Protein AF-A0A7Z2ZU69-F1 (afdb_monomer_lite)

Sequence (204 aa):
MPSLSSIGRFAGAALYMMAYDAREPNAVHRLMAGYADRGSDAGMAFWWAAKNPVRDRFPAQCIPKANPEADPDGFNGELERMPPAVFAACSYLFAVVGTVSVQSEYPPLALYHGVSGSVAMEFDPASGRIAWRQQDVNMAERPTRMVRDLAREELDDPRKIRDSLVSYMKARGDAALARHRKPLPALDPDYVYRTTFVFDLHAD

Organism: NCBI:txid2728020

Secondary structure (DSSP, 8-state):
---HHHHHHHHHHHHHHHHHHTT-TTHHHHHHHHHHSTTS-HHHHHHHHHTSTTGGGS-GGGS-SS-TTT-HHHHHHHHHHS-HHHHHHHHHHHHHHHHHHHH-PPPHHHHHHTEEEEEEEEEETTTTEEEEEEEEEEE------S---TT-GGG--HHHHHHHHHHHHHHHHHHHHHHSPP----S-TT--EEEEEEE-----

Foldseek 3Di:
DDDPVVVVLVVQLVVLVVCVVVVPLLSLLCQLQSQLAPPHPLLSNLLSLLVHPVVVLDDPLSHQPDNCVPCVPSSVVSLVVRDPLSSNLSSLVSNLVSQLSNQLPADPLCLVQQKWAKKKWKAQLQVLDIDIDGDDIDGPPDDPDDDDDVVCPVSPPVVCSSCVSRVSSVVSSVVSSVRGDRGHDDDDNPRIRMDMDTGHNPDD

pLDDT: mean 82.96, std 17.36, range [37.75, 97.81]

Structure (mmCIF, N/CA/C/O backbone):
data_AF-A0A7Z2ZU69-F1
#
_entry.id   AF-A0A7Z2ZU69-F1
#
loop_
_atom_site.group_PDB
_atom_site.id
_atom_site.type_symbol
_atom_site.label_atom_id
_atom_site.label_alt_id
_atom_site.label_comp_id
_atom_site.label_asym_id
_atom_site.label_entity_id
_atom_site.label_seq_id
_atom_site.pdbx_PDB_ins_code
_atom_site.Cartn_x
_atom_site.Cartn_y
_atom_site.Cartn_z
_atom_site.occupancy
_atom_site.B_iso_or_equiv
_atom_site.auth_seq_id
_atom_site.auth_comp_id
_atom_site.auth_asym_id
_atom_site.auth_atom_id
_atom_site.pdbx_PDB_model_num
ATOM 1 N N . MET A 1 1 ? 13.234 6.590 30.923 1.00 37.75 1 MET A N 1
ATOM 2 C CA . MET A 1 1 ? 14.376 6.823 30.012 1.00 37.75 1 MET A CA 1
ATOM 3 C C . MET A 1 1 ? 14.023 6.217 28.662 1.00 37.75 1 MET A C 1
ATOM 5 O O . MET A 1 1 ? 13.761 5.019 28.635 1.00 37.75 1 MET A O 1
ATOM 9 N N . PRO A 1 2 ? 13.914 7.005 27.580 1.00 41.97 2 PRO A N 1
ATOM 10 C CA . PRO A 1 2 ? 13.660 6.454 26.255 1.00 41.97 2 PRO A CA 1
ATOM 11 C C . PRO A 1 2 ? 14.871 5.629 25.802 1.00 41.97 2 PRO A C 1
ATOM 13 O O . PRO A 1 2 ? 16.014 6.049 25.966 1.00 41.97 2 PRO A O 1
ATOM 16 N N . SER A 1 3 ? 14.617 4.432 25.279 1.00 39.53 3 SER A N 1
ATOM 17 C CA . SER A 1 3 ? 15.643 3.559 24.708 1.00 39.53 3 SER A CA 1
ATOM 18 C C . SER A 1 3 ? 16.276 4.221 23.477 1.00 39.53 3 SER A C 1
ATOM 20 O O . SER A 1 3 ? 15.581 4.863 22.694 1.00 39.53 3 SER A O 1
ATOM 22 N N . LEU A 1 4 ? 17.575 4.025 23.236 1.00 42.72 4 LEU A N 1
ATOM 23 C CA . LEU A 1 4 ? 18.266 4.519 22.030 1.00 42.72 4 LEU A CA 1
ATOM 24 C C . LEU A 1 4 ? 17.576 4.081 20.720 1.00 42.72 4 LEU A C 1
ATOM 26 O O . LEU A 1 4 ? 17.646 4.782 19.712 1.00 42.72 4 LEU A O 1
ATOM 30 N N . SER A 1 5 ? 16.827 2.974 20.745 1.00 49.03 5 SER A N 1
ATOM 31 C CA . SER A 1 5 ? 16.012 2.520 19.615 1.00 49.03 5 SER A CA 1
ATOM 32 C C . SER A 1 5 ? 14.762 3.367 19.334 1.00 49.03 5 SER A C 1
ATOM 34 O O . SER A 1 5 ? 14.245 3.292 18.220 1.00 49.03 5 SER A O 1
ATOM 36 N N . SER A 1 6 ? 14.277 4.190 20.273 1.00 46.44 6 SER A N 1
ATOM 37 C CA . SER A 1 6 ? 13.165 5.116 20.020 1.00 46.44 6 SER A CA 1
ATOM 38 C C . SER A 1 6 ? 13.632 6.411 19.350 1.00 46.44 6 SER A C 1
ATOM 40 O O . SER A 1 6 ? 12.936 6.911 18.475 1.00 46.44 6 SER A O 1
ATOM 42 N N . ILE A 1 7 ? 14.828 6.917 19.678 1.00 48.47 7 ILE A N 1
ATOM 43 C CA . ILE A 1 7 ? 15.368 8.173 19.114 1.00 48.47 7 ILE A CA 1
ATOM 44 C C . ILE A 1 7 ? 15.625 8.041 17.601 1.00 48.47 7 ILE A C 1
ATOM 46 O O . ILE A 1 7 ? 15.278 8.938 16.835 1.00 48.47 7 ILE A O 1
ATOM 50 N N . GLY A 1 8 ? 16.134 6.892 17.141 1.00 51.53 8 GLY A N 1
ATOM 51 C CA . GLY A 1 8 ? 16.349 6.640 15.709 1.00 51.53 8 GLY A CA 1
ATOM 52 C C . GLY A 1 8 ? 15.060 6.558 14.875 1.00 51.53 8 GLY A C 1
ATOM 53 O O . GLY A 1 8 ? 15.070 6.904 13.696 1.00 51.53 8 GLY A O 1
ATOM 54 N N . ARG A 1 9 ? 13.930 6.152 15.475 1.00 54.59 9 ARG A N 1
ATOM 55 C CA . ARG A 1 9 ? 12.639 6.039 14.768 1.00 54.59 9 ARG A CA 1
ATOM 56 C C . ARG A 1 9 ? 12.023 7.406 14.461 1.00 54.59 9 ARG A C 1
ATOM 58 O O . ARG A 1 9 ? 11.473 7.586 13.378 1.00 54.59 9 ARG A O 1
ATOM 65 N N . PHE A 1 10 ? 12.172 8.378 15.364 1.00 56.09 10 PHE A N 1
ATOM 66 C CA . PHE A 1 10 ? 11.688 9.746 15.143 1.00 56.09 10 PHE A CA 1
ATOM 67 C C . PHE A 1 10 ? 12.496 10.489 14.071 1.00 56.09 10 PHE A C 1
ATOM 69 O O . PHE A 1 10 ? 11.912 11.204 13.260 1.00 56.09 10 PHE A O 1
ATOM 76 N N . ALA A 1 11 ? 13.814 10.266 14.004 1.00 62.62 11 ALA A N 1
ATOM 77 C CA . ALA A 1 11 ? 14.662 10.859 12.967 1.00 62.62 11 ALA A CA 1
ATOM 78 C C . ALA A 1 11 ? 14.288 10.373 11.552 1.00 62.62 11 ALA A C 1
ATOM 80 O O . ALA A 1 11 ? 14.236 11.170 10.617 1.00 62.62 11 ALA A O 1
ATOM 81 N N . GLY A 1 12 ? 13.963 9.082 11.403 1.00 70.31 12 GLY A N 1
ATOM 82 C CA . GLY A 1 12 ? 13.502 8.524 10.129 1.00 70.31 12 GLY A CA 1
ATOM 83 C C . GLY A 1 12 ? 12.144 9.080 9.688 1.00 70.31 12 GLY A C 1
ATOM 84 O O . GLY A 1 12 ? 11.982 9.454 8.530 1.00 70.31 12 GLY A O 1
ATOM 85 N N . ALA A 1 13 ? 11.185 9.195 10.613 1.00 79.19 13 ALA A N 1
ATOM 86 C CA . ALA A 1 13 ? 9.874 9.765 10.308 1.00 79.19 13 ALA A CA 1
ATOM 87 C C . ALA A 1 13 ? 9.972 11.241 9.883 1.00 79.19 13 ALA A C 1
ATOM 89 O O . ALA A 1 13 ? 9.365 11.619 8.886 1.00 79.19 13 ALA A O 1
ATOM 90 N N . ALA A 1 14 ? 10.788 12.050 10.569 1.00 84.44 14 ALA A N 1
ATOM 91 C CA . ALA A 1 14 ? 11.008 13.451 10.207 1.00 84.44 14 ALA A CA 1
ATOM 92 C C . ALA A 1 14 ? 11.611 13.609 8.798 1.00 84.44 14 ALA A C 1
ATOM 94 O O . ALA A 1 14 ? 11.168 14.464 8.034 1.00 84.44 14 ALA A O 1
ATOM 95 N N . LEU A 1 15 ? 12.573 12.756 8.421 1.00 88.69 15 LEU A N 1
ATOM 96 C CA . LEU A 1 15 ? 13.144 12.753 7.070 1.00 88.69 15 LEU A CA 1
ATOM 97 C C . LEU A 1 15 ? 12.086 12.454 6.002 1.00 88.69 15 LEU A C 1
ATOM 99 O O . LEU A 1 15 ? 12.050 13.118 4.969 1.00 88.69 15 LEU A O 1
ATOM 103 N N . TYR A 1 16 ? 11.205 11.483 6.250 1.00 88.75 16 TYR A N 1
ATOM 104 C CA . TYR A 1 16 ? 10.149 11.155 5.295 1.00 88.75 16 TYR A CA 1
ATOM 105 C C . TYR A 1 16 ? 9.021 12.186 5.260 1.00 88.75 16 TYR A C 1
ATOM 107 O O . TYR A 1 16 ? 8.432 12.370 4.202 1.00 88.75 16 TYR A O 1
ATOM 115 N N . MET A 1 17 ? 8.749 12.901 6.353 1.00 90.62 17 MET A N 1
ATOM 116 C CA . MET A 1 17 ? 7.846 14.058 6.317 1.00 90.62 17 MET A CA 1
ATOM 117 C C . MET A 1 17 ? 8.424 15.176 5.446 1.00 90.62 17 MET A C 1
ATOM 119 O O . MET A 1 17 ? 7.732 15.667 4.564 1.00 90.62 17 MET A O 1
ATOM 123 N N . MET A 1 18 ? 9.716 15.495 5.594 1.00 91.75 18 MET A N 1
ATOM 124 C CA . MET A 1 18 ? 10.388 16.458 4.710 1.00 91.75 18 MET A CA 1
ATOM 125 C C . MET A 1 18 ? 10.362 16.009 3.241 1.00 91.75 18 MET A C 1
ATOM 127 O O . MET A 1 18 ? 10.113 16.818 2.352 1.00 91.75 18 MET A O 1
ATOM 131 N N . ALA A 1 19 ? 10.584 14.717 2.974 1.00 91.19 19 ALA A N 1
ATOM 132 C CA . ALA A 1 19 ? 10.481 14.164 1.624 1.00 91.19 19 ALA A CA 1
ATOM 133 C C . ALA A 1 19 ? 9.049 14.262 1.067 1.00 91.19 19 ALA A C 1
ATOM 135 O O . ALA A 1 19 ? 8.869 14.579 -0.106 1.00 91.19 19 ALA A O 1
ATOM 136 N N . TYR A 1 20 ? 8.036 14.041 1.908 1.00 92.75 20 TYR A N 1
ATOM 137 C CA . TYR A 1 20 ? 6.631 14.214 1.543 1.00 92.75 20 TYR A CA 1
ATOM 138 C C . TYR A 1 20 ? 6.315 15.676 1.200 1.00 92.75 20 TYR A C 1
ATOM 140 O O . TYR A 1 20 ? 5.704 15.938 0.165 1.00 92.75 20 TYR A O 1
ATOM 148 N N . ASP A 1 21 ? 6.789 16.630 2.005 1.00 93.25 21 ASP A N 1
ATOM 149 C CA . ASP A 1 21 ? 6.627 18.066 1.744 1.00 93.25 21 ASP A CA 1
ATOM 150 C C . ASP A 1 21 ? 7.348 18.493 0.452 1.00 93.25 21 ASP A C 1
ATOM 152 O O . ASP A 1 21 ? 6.852 19.331 -0.304 1.00 93.25 21 ASP A O 1
ATOM 156 N N . ALA A 1 22 ? 8.476 17.846 0.143 1.00 93.12 22 ALA A N 1
ATOM 157 C CA . ALA A 1 22 ? 9.196 17.969 -1.124 1.00 93.12 22 ALA A CA 1
ATOM 158 C C . ALA A 1 22 ? 8.546 17.198 -2.294 1.00 93.12 22 ALA A C 1
ATOM 160 O O . ALA A 1 22 ? 9.090 17.194 -3.398 1.00 93.12 22 ALA A O 1
ATOM 161 N N . ARG A 1 23 ? 7.377 16.578 -2.080 1.00 91.44 23 ARG A N 1
ATOM 162 C CA . ARG A 1 23 ? 6.602 15.804 -3.065 1.00 91.44 23 ARG A CA 1
ATOM 163 C C . ARG A 1 23 ? 7.320 14.571 -3.615 1.00 91.44 23 ARG A C 1
ATOM 165 O O . ARG A 1 23 ? 7.069 14.168 -4.750 1.00 91.44 23 ARG A O 1
ATOM 172 N N . GLU A 1 24 ? 8.181 13.942 -2.820 1.00 90.69 24 GLU A N 1
ATOM 173 C CA . GLU A 1 24 ? 8.737 12.640 -3.185 1.00 90.69 24 GLU A CA 1
ATOM 174 C C . GLU A 1 24 ? 7.608 11.583 -3.169 1.00 90.69 24 GLU A C 1
ATOM 176 O O . GLU A 1 24 ? 6.903 11.443 -2.163 1.00 90.69 24 GLU A O 1
ATOM 181 N N . PRO A 1 25 ? 7.392 10.846 -4.274 1.00 84.94 25 PRO A N 1
ATOM 182 C CA . PRO A 1 25 ? 6.205 10.006 -4.453 1.00 84.94 25 PRO A CA 1
ATOM 183 C C . PRO A 1 25 ? 6.122 8.818 -3.483 1.00 84.94 25 PRO A C 1
ATOM 185 O O . PRO A 1 25 ? 5.025 8.373 -3.140 1.00 84.94 25 PRO A O 1
ATOM 188 N N . ASN A 1 26 ? 7.254 8.298 -3.006 1.00 88.31 26 ASN A N 1
ATOM 189 C CA . ASN A 1 26 ? 7.293 7.145 -2.108 1.00 88.31 26 ASN A CA 1
ATOM 190 C C . ASN A 1 26 ? 7.217 7.521 -0.624 1.00 88.31 26 ASN A C 1
ATOM 192 O O . ASN A 1 26 ? 7.015 6.637 0.214 1.00 88.31 26 ASN A O 1
ATOM 196 N N . ALA A 1 27 ? 7.339 8.800 -0.273 1.00 92.62 27 ALA A N 1
ATOM 197 C CA . ALA A 1 27 ? 7.416 9.264 1.104 1.00 92.62 27 ALA A CA 1
ATOM 198 C C . ALA A 1 27 ? 6.170 8.862 1.898 1.00 92.62 27 ALA A C 1
ATOM 200 O O . ALA A 1 27 ? 6.285 8.321 3.000 1.00 92.62 27 ALA A O 1
ATOM 201 N N . VAL A 1 28 ? 4.982 9.009 1.299 1.00 93.88 28 VAL A N 1
ATOM 202 C CA . VAL A 1 28 ? 3.716 8.585 1.917 1.00 93.88 28 VAL A CA 1
ATOM 203 C C . VAL A 1 28 ? 3.681 7.077 2.176 1.00 93.88 28 VAL A C 1
ATOM 205 O O . VAL A 1 28 ? 3.216 6.645 3.228 1.00 93.88 28 VAL A O 1
ATOM 208 N N . HIS A 1 29 ? 4.234 6.262 1.272 1.00 93.81 29 HIS A N 1
ATOM 209 C CA . HIS A 1 29 ? 4.317 4.813 1.452 1.00 93.81 29 HIS A CA 1
ATOM 210 C C . HIS A 1 29 ? 5.326 4.431 2.544 1.00 93.81 29 HIS A C 1
ATOM 212 O O . HIS A 1 29 ? 5.056 3.510 3.317 1.00 93.81 29 HIS A O 1
ATOM 218 N N . ARG A 1 30 ? 6.450 5.158 2.654 1.00 92.25 30 ARG A N 1
ATOM 219 C CA . ARG A 1 30 ? 7.449 4.975 3.725 1.00 92.25 30 ARG A CA 1
ATOM 220 C C . ARG A 1 30 ? 6.874 5.316 5.092 1.00 92.25 30 ARG A C 1
ATOM 222 O O . ARG A 1 30 ? 7.046 4.535 6.024 1.00 92.25 30 ARG A O 1
ATOM 229 N N . LEU A 1 31 ? 6.163 6.437 5.197 1.00 93.69 31 LEU A N 1
ATOM 230 C CA . LEU A 1 31 ? 5.487 6.860 6.422 1.00 93.69 31 LEU A CA 1
ATOM 231 C C . LEU A 1 31 ? 4.404 5.853 6.813 1.00 93.69 31 LEU A C 1
ATOM 233 O O . LEU A 1 31 ? 4.438 5.315 7.916 1.00 93.69 31 LEU A O 1
ATOM 237 N N . MET A 1 32 ? 3.512 5.515 5.882 1.00 94.25 32 MET A N 1
ATOM 238 C CA . MET A 1 32 ? 2.453 4.529 6.092 1.00 94.25 32 MET A CA 1
ATOM 239 C C . MET A 1 32 ? 3.005 3.177 6.579 1.00 94.25 32 MET A C 1
ATOM 241 O O . MET A 1 32 ? 2.568 2.676 7.613 1.00 94.25 32 MET A O 1
ATOM 245 N N . ALA A 1 33 ? 4.001 2.603 5.894 1.00 92.56 33 ALA A N 1
ATOM 246 C CA . ALA A 1 33 ? 4.599 1.327 6.295 1.00 92.56 33 ALA A CA 1
ATOM 247 C C . ALA A 1 33 ? 5.380 1.415 7.611 1.00 92.56 33 ALA A C 1
ATOM 249 O O . ALA A 1 33 ? 5.351 0.482 8.411 1.00 92.56 33 ALA A O 1
ATOM 250 N N . GLY A 1 34 ? 6.089 2.526 7.830 1.00 91.25 34 GLY A N 1
ATOM 251 C CA . GLY A 1 34 ? 6.885 2.753 9.031 1.00 91.25 34 GLY A CA 1
ATOM 252 C C . GLY A 1 34 ? 6.031 2.860 10.291 1.00 91.25 34 GLY A C 1
ATOM 253 O O . GLY A 1 34 ? 6.422 2.326 11.324 1.00 91.25 34 GLY A O 1
ATOM 254 N N . TYR A 1 35 ? 4.863 3.503 10.194 1.00 93.81 35 TYR A N 1
ATOM 255 C CA . TYR A 1 35 ? 3.909 3.627 11.297 1.00 93.81 35 TYR A CA 1
ATOM 256 C C . TYR A 1 35 ? 3.030 2.385 11.491 1.00 93.81 35 TYR A C 1
ATOM 258 O O . TYR A 1 35 ? 2.570 2.135 12.605 1.00 93.81 35 TYR A O 1
ATOM 266 N N . ALA A 1 36 ? 2.835 1.571 10.453 1.00 91.81 36 ALA A N 1
ATOM 267 C CA . ALA A 1 36 ? 2.062 0.334 10.552 1.00 91.81 36 ALA A CA 1
ATOM 268 C C . ALA A 1 36 ? 2.847 -0.854 11.154 1.00 91.81 36 ALA A C 1
ATOM 270 O O . ALA A 1 36 ? 2.258 -1.896 11.441 1.00 91.81 36 ALA A O 1
ATOM 271 N N . ASP A 1 37 ? 4.167 -0.732 11.335 1.00 82.56 37 ASP A N 1
ATOM 272 C CA . ASP A 1 37 ? 5.006 -1.801 11.889 1.00 82.56 37 ASP A CA 1
ATOM 273 C C . ASP A 1 37 ? 4.779 -2.003 13.410 1.00 82.56 37 ASP A C 1
ATOM 275 O O . ASP A 1 37 ? 4.122 -1.234 14.112 1.00 82.56 37 ASP A O 1
ATOM 279 N N . ARG A 1 38 ? 5.296 -3.099 13.966 1.00 65.31 38 ARG A N 1
ATOM 280 C CA . ARG A 1 38 ? 4.991 -3.539 15.336 1.00 65.31 38 ARG A CA 1
ATOM 281 C C . ARG A 1 38 ? 5.394 -2.497 16.388 1.00 65.31 38 ARG A C 1
ATOM 283 O O . ARG A 1 38 ? 6.580 -2.228 16.602 1.00 65.31 38 ARG A O 1
ATOM 290 N N . GLY A 1 39 ? 4.394 -1.993 17.112 1.00 60.12 39 GLY A N 1
ATOM 291 C CA . GLY A 1 39 ? 4.568 -1.070 18.235 1.00 60.12 39 GLY A CA 1
ATOM 292 C C . GLY A 1 39 ? 4.848 0.379 17.833 1.00 60.12 39 GLY A C 1
ATOM 293 O O . GLY A 1 39 ? 5.244 1.163 18.694 1.00 60.12 39 GLY A O 1
ATOM 294 N N . SER A 1 40 ? 4.692 0.738 16.556 1.00 70.19 40 SER A N 1
ATOM 295 C CA . SER A 1 40 ? 4.562 2.138 16.145 1.00 70.19 40 SER A CA 1
ATOM 296 C C . SER A 1 40 ? 3.110 2.610 16.250 1.00 70.19 40 SER A C 1
ATOM 298 O O . SER A 1 40 ? 2.192 1.817 16.460 1.00 70.19 40 SER A O 1
ATOM 300 N N . ASP A 1 41 ? 2.923 3.925 16.166 1.00 88.75 41 ASP A N 1
ATOM 301 C CA . ASP A 1 41 ? 1.617 4.575 16.177 1.00 88.75 41 ASP A CA 1
ATOM 302 C C . ASP A 1 41 ? 0.814 4.167 14.933 1.00 88.75 41 ASP A C 1
ATOM 304 O O . ASP A 1 41 ? 0.913 4.779 13.871 1.00 88.75 41 ASP A O 1
ATOM 308 N N . ALA A 1 42 ? 0.047 3.082 15.050 1.00 91.44 42 ALA A N 1
ATOM 309 C CA . ALA A 1 42 ? -0.751 2.569 13.947 1.00 91.44 42 ALA A C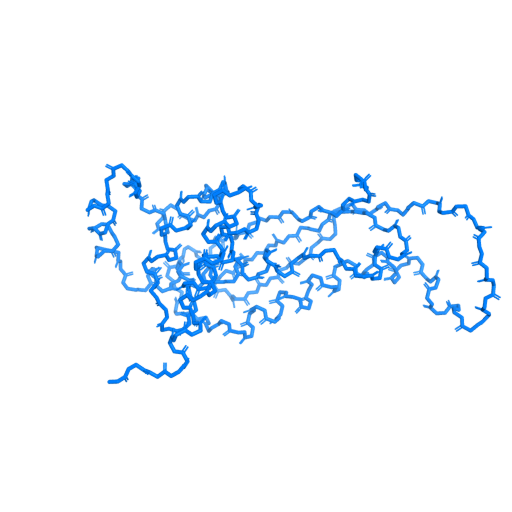A 1
ATOM 310 C C . ALA A 1 42 ? -1.803 3.588 13.486 1.00 91.44 42 ALA A C 1
ATOM 312 O O . ALA A 1 42 ? -2.111 3.603 12.300 1.00 91.44 42 ALA A O 1
ATOM 313 N N . GLY A 1 43 ? -2.292 4.474 14.365 1.00 94.31 43 GLY A N 1
ATOM 314 C CA . GLY A 1 43 ? -3.198 5.566 13.995 1.00 94.31 43 GLY A CA 1
ATOM 315 C C . GLY A 1 43 ? -2.562 6.516 12.979 1.00 94.31 43 GLY A C 1
ATOM 316 O O . GLY A 1 43 ? -3.184 6.863 11.974 1.00 94.31 43 GLY A O 1
ATOM 317 N N . MET A 1 44 ? -1.272 6.821 13.140 1.00 95.00 44 MET A N 1
ATOM 318 C CA . MET A 1 44 ? -0.515 7.576 12.135 1.00 95.00 44 MET A CA 1
ATOM 319 C C . MET A 1 44 ? -0.408 6.847 10.791 1.00 95.00 44 MET A C 1
ATOM 321 O O . MET A 1 44 ? -0.356 7.498 9.748 1.00 95.00 44 MET A O 1
ATOM 325 N N . ALA A 1 45 ? -0.421 5.511 10.757 1.00 95.50 45 ALA A N 1
ATOM 326 C CA . ALA A 1 45 ? -0.476 4.793 9.484 1.00 95.50 45 ALA A CA 1
ATOM 327 C C . ALA A 1 45 ? -1.796 5.052 8.743 1.00 95.50 45 ALA A C 1
ATOM 329 O O . ALA A 1 45 ? -1.766 5.271 7.533 1.00 95.50 45 ALA A O 1
ATOM 330 N N . PHE A 1 46 ? -2.929 5.096 9.458 1.00 97.00 46 PHE A N 1
ATOM 331 C CA . PHE A 1 46 ? -4.222 5.486 8.881 1.00 97.00 46 PHE A CA 1
ATOM 332 C C . PHE A 1 46 ? -4.192 6.929 8.379 1.00 97.00 46 PHE A C 1
ATOM 334 O O . PHE A 1 46 ? -4.691 7.201 7.289 1.00 97.00 46 PHE A O 1
ATOM 341 N N . TRP A 1 47 ? -3.573 7.842 9.133 1.00 96.44 47 TRP A N 1
ATOM 342 C CA . TRP A 1 47 ? -3.412 9.238 8.721 1.00 96.44 47 TRP A CA 1
ATOM 343 C C . TRP A 1 47 ? -2.707 9.338 7.363 1.00 96.44 47 TRP A C 1
ATOM 345 O O . TRP A 1 47 ? -3.197 9.979 6.432 1.00 96.44 47 TRP A O 1
ATOM 355 N N . TRP A 1 48 ? -1.567 8.659 7.215 1.00 95.94 48 TRP A N 1
ATOM 356 C CA . TRP A 1 48 ? -0.817 8.657 5.958 1.00 95.94 48 TRP A CA 1
ATOM 357 C C . TRP A 1 48 ? -1.522 7.881 4.842 1.00 95.94 48 TRP A C 1
ATOM 359 O O . TRP A 1 48 ? -1.448 8.293 3.685 1.00 95.94 48 TRP A O 1
ATOM 369 N N . ALA A 1 49 ? -2.256 6.815 5.164 1.00 96.19 49 ALA A N 1
ATOM 370 C CA . ALA A 1 49 ? -3.082 6.099 4.195 1.00 96.19 49 ALA A CA 1
ATOM 371 C C . ALA A 1 49 ? -4.211 6.985 3.634 1.00 96.19 49 ALA A C 1
ATOM 373 O O . ALA A 1 49 ? -4.433 6.989 2.425 1.00 96.19 49 ALA A O 1
ATOM 374 N N . ALA A 1 50 ? -4.866 7.798 4.469 1.00 96.06 50 ALA A N 1
ATOM 375 C CA . ALA A 1 50 ? -5.913 8.736 4.047 1.00 96.06 50 ALA A CA 1
ATOM 376 C C . ALA A 1 50 ? -5.383 9.889 3.168 1.00 96.06 50 ALA A C 1
ATOM 378 O O . ALA A 1 50 ? -6.111 10.431 2.329 1.00 96.06 50 ALA A O 1
ATOM 379 N N . LYS A 1 51 ? -4.099 10.237 3.322 1.00 93.69 51 LYS A N 1
ATOM 380 C CA . LYS A 1 51 ? -3.382 11.206 2.474 1.00 93.69 51 LYS A CA 1
ATOM 381 C C . LYS A 1 51 ? -2.796 10.593 1.200 1.00 93.69 51 LYS A C 1
ATOM 383 O O . LY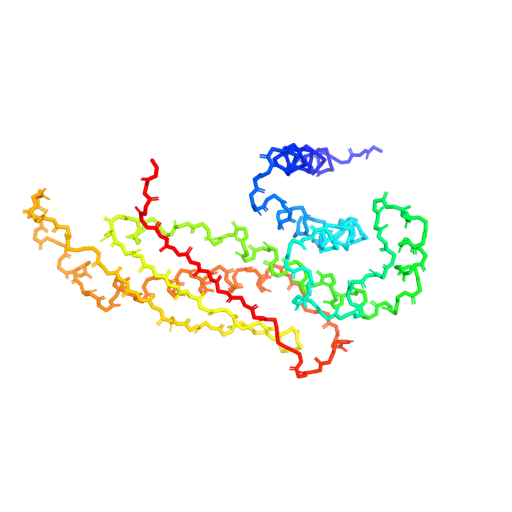S A 1 51 ? -2.292 11.319 0.348 1.00 93.69 51 LYS A O 1
ATOM 388 N N . ASN A 1 52 ? -2.832 9.271 1.057 1.00 92.00 52 ASN A N 1
ATOM 389 C CA . ASN A 1 52 ? -2.244 8.600 -0.090 1.00 92.00 52 ASN A CA 1
ATOM 390 C C . ASN A 1 52 ? -3.051 8.898 -1.375 1.00 92.00 52 ASN A C 1
ATOM 392 O O . ASN A 1 52 ? -4.272 8.729 -1.366 1.00 92.00 52 ASN A O 1
ATOM 396 N N . PRO A 1 53 ? -2.410 9.272 -2.502 1.00 90.19 53 PRO A N 1
ATOM 397 C CA . PRO A 1 53 ? -3.107 9.486 -3.773 1.00 90.19 53 PRO A CA 1
ATOM 398 C C . PRO A 1 53 ? -3.917 8.280 -4.264 1.00 90.19 53 PRO A C 1
ATOM 400 O O . PRO A 1 53 ? -4.885 8.452 -4.997 1.00 90.19 53 PRO A O 1
ATOM 403 N N . VAL A 1 54 ? -3.546 7.059 -3.860 1.00 89.62 54 VAL A N 1
ATOM 404 C CA . VAL A 1 54 ? -4.273 5.829 -4.207 1.00 89.62 54 VAL A CA 1
ATOM 405 C C . VAL A 1 54 ? -5.182 5.324 -3.083 1.00 89.62 54 VAL A C 1
ATOM 407 O O . VAL A 1 54 ? -5.506 4.137 -3.053 1.00 89.62 54 VAL A O 1
ATOM 410 N N . ARG A 1 55 ? -5.611 6.194 -2.155 1.00 93.69 55 ARG A N 1
ATOM 411 C CA . ARG A 1 55 ? -6.440 5.796 -1.002 1.00 93.69 55 ARG A CA 1
ATOM 412 C C . ARG A 1 55 ? -7.731 5.069 -1.381 1.00 93.69 55 ARG A C 1
ATOM 414 O O . ARG A 1 55 ? -8.143 4.165 -0.666 1.00 93.69 55 ARG A O 1
ATOM 421 N N . ASP A 1 56 ? -8.312 5.408 -2.530 1.00 93.69 56 ASP A N 1
ATOM 422 C CA . ASP A 1 56 ? -9.563 4.819 -3.022 1.00 93.69 56 ASP A CA 1
ATOM 423 C C . ASP A 1 56 ? -9.403 3.340 -3.420 1.00 93.69 56 ASP A C 1
ATOM 425 O O . ASP A 1 56 ? -10.385 2.646 -3.669 1.00 93.69 56 ASP A O 1
ATOM 429 N N . ARG A 1 57 ? -8.161 2.836 -3.479 1.00 94.56 57 ARG A N 1
ATOM 430 C CA . ARG A 1 57 ? -7.874 1.409 -3.666 1.00 94.56 57 ARG A CA 1
ATOM 431 C C . ARG A 1 57 ? -7.978 0.609 -2.375 1.00 94.56 57 ARG A C 1
ATOM 433 O O . ARG A 1 57 ? -8.015 -0.613 -2.457 1.00 94.56 57 ARG A O 1
ATOM 440 N N . PHE A 1 58 ? -7.974 1.255 -1.209 1.00 95.88 58 PHE A N 1
ATOM 441 C CA . PHE A 1 58 ? -8.174 0.576 0.067 1.00 95.88 58 PHE A CA 1
ATOM 442 C C . PHE A 1 58 ? -9.668 0.351 0.334 1.00 95.88 58 PHE A C 1
ATOM 444 O O . PHE A 1 58 ? -10.506 1.106 -0.162 1.00 95.88 58 PHE A O 1
ATOM 451 N N . PRO A 1 59 ? -10.036 -0.658 1.145 1.00 95.94 59 PRO A N 1
ATOM 452 C CA . PRO A 1 59 ? -11.420 -0.848 1.553 1.00 95.94 59 PRO A CA 1
ATOM 453 C C . PRO A 1 59 ? -11.933 0.401 2.270 1.00 95.94 59 PRO A C 1
ATOM 455 O O . PRO A 1 59 ? -11.218 0.970 3.096 1.00 95.94 59 PRO A O 1
ATOM 458 N N . ALA A 1 60 ? -13.191 0.778 2.039 1.00 94.50 60 ALA A N 1
ATOM 459 C CA . ALA A 1 60 ? -13.784 1.956 2.677 1.00 94.50 60 ALA A CA 1
ATOM 460 C C . ALA A 1 60 ? -13.707 1.902 4.217 1.00 94.50 60 ALA A C 1
ATOM 462 O O . ALA A 1 60 ? -13.499 2.918 4.863 1.00 94.50 60 ALA A O 1
ATOM 463 N N . GLN A 1 61 ? -13.798 0.709 4.814 1.00 95.12 61 GLN A N 1
ATOM 464 C CA . GLN A 1 61 ? -13.650 0.513 6.264 1.00 95.12 61 GLN A CA 1
ATOM 465 C C . GLN A 1 61 ? -12.229 0.752 6.805 1.00 95.12 61 GLN A C 1
ATOM 467 O O . GLN A 1 61 ? -12.055 0.832 8.016 1.00 95.12 61 GLN A O 1
ATOM 472 N N . CYS A 1 62 ? -11.221 0.844 5.933 1.00 96.19 62 CYS A N 1
ATOM 473 C CA . CYS A 1 62 ? -9.845 1.157 6.307 1.00 96.19 62 CYS A CA 1
ATOM 474 C C . CYS A 1 62 ? -9.524 2.649 6.220 1.00 96.19 62 CYS A C 1
ATOM 476 O O . CYS A 1 62 ? -8.486 3.060 6.729 1.00 96.19 62 CYS A O 1
ATOM 478 N N . ILE A 1 63 ? -10.376 3.457 5.587 1.00 96.69 63 ILE A N 1
ATOM 479 C CA . ILE A 1 63 ? -10.150 4.891 5.408 1.00 96.69 63 ILE A CA 1
ATOM 480 C C . ILE A 1 63 ? -11.251 5.643 6.160 1.00 96.69 63 ILE A C 1
ATOM 482 O O . ILE A 1 63 ? -12.403 5.612 5.721 1.00 96.69 63 ILE A O 1
ATOM 486 N N . PRO A 1 64 ? -10.931 6.305 7.287 1.00 95.94 64 PRO A N 1
ATOM 487 C CA . PRO A 1 64 ? -11.882 7.184 7.955 1.00 95.94 64 PRO A CA 1
ATOM 488 C C . PRO A 1 64 ? -12.449 8.236 6.993 1.00 95.94 64 PRO A C 1
ATOM 490 O O . PRO A 1 64 ? -11.754 8.715 6.096 1.00 95.94 64 PRO A O 1
ATOM 493 N N . LYS A 1 65 ? -13.726 8.580 7.166 1.00 95.62 65 LYS A N 1
ATOM 494 C CA . LYS A 1 65 ? -14.447 9.537 6.316 1.00 95.62 65 LYS A CA 1
ATOM 495 C C . LYS A 1 65 ? -14.042 10.972 6.617 1.00 95.62 65 LYS A C 1
ATOM 497 O O . LYS A 1 65 ? -13.972 11.784 5.694 1.00 95.62 65 LYS A O 1
ATOM 502 N N . ALA A 1 66 ? -13.809 11.288 7.889 1.00 96.00 66 ALA A N 1
ATOM 503 C CA . ALA A 1 66 ? -13.252 12.571 8.289 1.00 96.00 66 ALA A CA 1
ATOM 504 C C . ALA A 1 66 ? -11.890 12.797 7.612 1.00 96.00 66 ALA A C 1
ATOM 506 O O . ALA A 1 66 ? -11.059 11.894 7.525 1.00 96.00 66 ALA A O 1
ATOM 507 N N . ASN A 1 67 ? -11.651 14.009 7.112 1.00 93.69 67 ASN A N 1
ATOM 508 C CA . ASN A 1 67 ? -10.352 14.366 6.553 1.00 93.69 67 ASN A CA 1
ATOM 509 C C . ASN A 1 67 ? -9.389 14.665 7.714 1.00 93.69 67 ASN A C 1
ATOM 511 O O . ASN A 1 67 ? -9.662 15.606 8.457 1.00 93.69 67 ASN A O 1
ATOM 515 N N . PRO A 1 68 ? -8.254 13.956 7.846 1.00 92.94 68 PRO A N 1
ATOM 516 C CA . PRO A 1 68 ? -7.333 14.160 8.963 1.00 92.94 68 PRO A CA 1
ATOM 517 C C . PRO A 1 68 ? -6.768 15.589 9.048 1.00 92.94 68 PRO A C 1
ATOM 519 O O . PRO A 1 68 ? -6.448 16.055 10.134 1.00 92.94 68 PRO A O 1
ATOM 522 N N . GLU A 1 69 ? -6.667 16.316 7.930 1.00 93.31 69 GLU A N 1
ATOM 523 C CA . GLU A 1 69 ? -6.143 17.691 7.916 1.00 93.31 69 GLU A CA 1
ATOM 524 C C . GLU A 1 69 ? -7.203 18.748 8.251 1.00 93.31 69 GLU A C 1
ATOM 526 O O . GLU A 1 69 ? -6.858 19.829 8.723 1.00 93.31 69 GLU A O 1
ATOM 531 N N . ALA A 1 70 ? -8.483 18.452 8.006 1.00 96.69 70 ALA A N 1
ATOM 532 C CA . ALA A 1 70 ? -9.582 19.395 8.224 1.00 96.69 70 ALA A CA 1
ATOM 533 C C . ALA A 1 70 ? -10.375 19.118 9.513 1.00 96.69 70 ALA A C 1
ATOM 535 O O . ALA A 1 70 ? -10.929 20.047 10.093 1.00 96.69 70 ALA A O 1
ATOM 536 N N . ASP A 1 71 ? -10.434 17.858 9.946 1.00 97.19 71 ASP A N 1
ATOM 537 C CA . ASP A 1 71 ? -11.165 17.384 11.124 1.00 97.19 71 ASP A CA 1
ATOM 538 C C . ASP A 1 71 ? -10.371 16.262 11.834 1.00 97.19 71 ASP A C 1
ATOM 540 O O . ASP A 1 71 ? -10.716 15.078 11.734 1.00 97.19 71 ASP A O 1
ATOM 544 N N . PRO A 1 72 ? -9.260 16.606 12.518 1.00 95.56 72 PRO A N 1
ATOM 545 C CA . PRO A 1 72 ? -8.407 15.624 13.190 1.00 95.56 72 PRO A CA 1
ATOM 546 C C . PRO A 1 72 ? -9.122 14.910 14.346 1.00 95.56 72 PRO A C 1
ATOM 548 O O . PRO A 1 72 ? -8.893 13.720 14.567 1.00 95.56 72 PRO A O 1
ATOM 551 N N . ASP A 1 73 ? -10.012 15.601 15.059 1.00 97.50 73 ASP A N 1
ATOM 552 C CA . ASP A 1 73 ? -10.770 15.020 16.171 1.00 97.50 73 ASP A CA 1
ATOM 553 C C . ASP A 1 73 ? -11.821 14.028 15.660 1.00 97.50 73 ASP A C 1
ATOM 555 O O . ASP A 1 73 ? -11.939 12.924 16.195 1.00 97.50 73 ASP A O 1
ATOM 559 N N . GLY A 1 74 ? -12.538 14.367 14.581 1.00 97.69 74 GLY A N 1
ATOM 560 C CA . GLY A 1 74 ? -13.450 13.443 13.912 1.00 97.69 74 GLY A CA 1
ATOM 561 C C . GLY A 1 74 ? -12.727 12.217 13.357 1.00 97.69 74 GLY A C 1
ATOM 562 O O . GLY A 1 74 ? -13.204 11.092 13.532 1.00 97.69 74 GLY A O 1
ATOM 563 N N . PHE A 1 75 ? -11.539 12.410 12.774 1.00 97.56 75 PHE A N 1
ATOM 564 C CA . PHE A 1 75 ? -10.684 11.323 12.296 1.00 97.56 75 PHE A CA 1
ATOM 565 C C . PHE A 1 75 ? -10.288 10.368 13.428 1.00 97.56 75 PHE A C 1
ATOM 567 O O . PHE A 1 75 ? -10.511 9.160 13.326 1.00 97.56 75 PHE A O 1
ATOM 574 N N . ASN A 1 76 ? -9.775 10.903 14.539 1.00 96.25 76 ASN A N 1
ATOM 575 C CA . ASN A 1 76 ? -9.412 10.105 15.711 1.00 96.25 76 ASN A CA 1
ATOM 576 C C . ASN A 1 76 ? -10.631 9.394 16.311 1.00 96.25 76 ASN A C 1
ATOM 578 O O . ASN A 1 76 ? -10.570 8.199 16.593 1.00 96.25 76 ASN A O 1
ATOM 582 N N . GLY A 1 77 ? -11.768 10.083 16.419 1.00 97.69 77 GLY A N 1
ATOM 583 C CA . GLY A 1 77 ? -13.003 9.490 16.920 1.00 97.69 77 GLY A CA 1
ATOM 584 C C . GLY A 1 77 ? -13.536 8.360 16.033 1.00 97.69 77 GLY A C 1
ATOM 585 O O . GLY A 1 77 ? -14.197 7.447 16.527 1.00 97.69 77 GLY A O 1
ATOM 586 N N . GLU A 1 78 ? -13.300 8.390 14.720 1.00 97.62 78 GLU A N 1
ATOM 587 C CA . GLU A 1 78 ? -13.593 7.257 13.832 1.00 97.62 78 GLU A CA 1
ATOM 588 C C . GLU A 1 78 ? -12.634 6.081 14.050 1.00 97.62 78 GLU A C 1
ATOM 590 O O . GLU A 1 78 ? -13.094 4.937 14.099 1.00 97.62 78 GLU A O 1
ATOM 595 N N . LEU A 1 79 ? -11.335 6.341 14.240 1.00 96.44 79 LEU A N 1
ATOM 596 C CA . LEU A 1 79 ? -10.356 5.297 14.560 1.00 96.44 79 LEU A CA 1
ATOM 597 C C . LEU A 1 79 ? -10.670 4.597 15.887 1.00 96.44 79 LEU A C 1
ATOM 599 O O . LEU A 1 79 ? -10.605 3.373 15.956 1.00 96.44 79 LEU A O 1
ATOM 603 N N . GLU A 1 80 ? -11.066 5.343 16.918 1.00 96.19 80 GLU A N 1
ATOM 604 C CA . GLU A 1 80 ? -11.442 4.791 18.227 1.00 96.19 80 GLU A CA 1
ATOM 605 C C . GLU A 1 80 ? -12.684 3.892 18.164 1.00 96.19 80 GLU A C 1
ATOM 607 O O . GLU A 1 80 ? -12.795 2.915 18.905 1.00 96.19 80 GLU A O 1
ATOM 612 N N . ARG A 1 81 ? -13.623 4.201 17.263 1.00 97.12 81 ARG A N 1
ATOM 613 C CA . ARG A 1 81 ? -14.837 3.402 17.035 1.00 97.12 81 ARG A CA 1
ATOM 614 C C . ARG A 1 81 ? -14.606 2.215 16.100 1.00 97.12 81 ARG A C 1
ATOM 616 O O . ARG A 1 81 ? -15.494 1.368 15.969 1.00 97.12 81 ARG A O 1
ATOM 623 N N . MET A 1 82 ? -13.451 2.141 15.439 1.00 96.62 82 MET A N 1
ATOM 624 C CA . MET A 1 82 ? -13.130 1.054 14.524 1.00 96.62 82 MET A CA 1
ATOM 625 C C . MET A 1 82 ? -13.005 -0.268 15.297 1.00 96.62 82 MET A C 1
ATOM 627 O O . MET A 1 82 ? -12.277 -0.334 16.290 1.00 96.62 82 MET A O 1
ATOM 631 N N . PRO A 1 83 ? -13.660 -1.358 14.850 1.00 96.44 83 PRO A N 1
ATOM 632 C CA . PRO A 1 83 ? -13.497 -2.653 15.497 1.00 96.44 83 PRO A CA 1
ATOM 633 C C . PRO A 1 83 ? -12.014 -3.064 15.538 1.00 96.44 83 PRO A C 1
ATOM 635 O O . PRO A 1 83 ? -11.353 -3.002 14.497 1.00 96.44 83 PRO A O 1
ATOM 638 N N . PRO A 1 84 ? -11.482 -3.559 16.675 1.00 94.50 84 PRO A N 1
ATOM 639 C CA . PRO A 1 84 ? -10.051 -3.855 16.807 1.00 94.50 84 PRO A CA 1
ATOM 640 C C . PRO A 1 84 ? -9.505 -4.820 15.746 1.00 94.50 84 PRO A C 1
ATOM 642 O O . PRO A 1 84 ? -8.374 -4.675 15.284 1.00 94.50 84 PRO A O 1
ATOM 645 N N . ALA A 1 85 ? -10.318 -5.792 15.321 1.00 94.56 85 ALA A N 1
ATOM 646 C CA . ALA A 1 85 ? -9.944 -6.732 14.268 1.00 94.56 85 ALA A CA 1
ATOM 647 C C . ALA A 1 85 ? -9.812 -6.045 12.895 1.00 94.56 85 ALA A C 1
ATOM 649 O O . ALA A 1 85 ? -8.862 -6.319 12.164 1.00 94.56 85 ALA A O 1
ATOM 650 N N . VAL A 1 86 ? -10.718 -5.111 12.574 1.00 96.00 86 VAL A N 1
ATOM 651 C CA . VAL A 1 86 ? -10.661 -4.304 11.342 1.00 96.00 86 VAL A CA 1
ATOM 652 C C . VAL A 1 86 ? -9.446 -3.385 11.383 1.00 96.00 86 VAL A C 1
ATOM 654 O O . VAL A 1 86 ? -8.676 -3.362 10.427 1.00 96.00 86 VAL A O 1
ATOM 657 N N . PHE A 1 87 ? -9.211 -2.715 12.514 1.00 95.31 87 PHE A N 1
ATOM 658 C CA . PHE A 1 87 ? -8.048 -1.851 12.708 1.00 95.31 87 PHE A CA 1
ATOM 659 C C . PHE A 1 87 ? -6.735 -2.604 12.456 1.00 95.31 87 PHE A C 1
ATOM 661 O O . PHE A 1 87 ? -5.892 -2.161 11.674 1.00 95.31 87 PHE A O 1
ATOM 668 N N . ALA A 1 88 ? -6.583 -3.791 13.052 1.00 94.12 88 ALA A N 1
ATOM 669 C CA . ALA A 1 88 ? -5.407 -4.632 12.852 1.00 94.12 88 ALA A CA 1
ATOM 670 C C . ALA A 1 88 ? -5.253 -5.092 11.390 1.00 94.12 88 ALA A C 1
ATOM 672 O O . ALA A 1 88 ? -4.142 -5.081 10.859 1.00 94.12 88 ALA A O 1
ATOM 673 N N . ALA A 1 89 ? -6.349 -5.468 10.723 1.00 94.94 89 ALA A N 1
ATOM 674 C CA . ALA A 1 89 ? -6.323 -5.910 9.329 1.00 94.94 89 ALA A CA 1
ATOM 675 C C . ALA A 1 89 ? -5.982 -4.779 8.345 1.00 94.94 89 ALA A C 1
ATOM 677 O O . ALA A 1 89 ? -5.171 -4.980 7.440 1.00 94.94 89 ALA A O 1
ATOM 678 N N . CYS A 1 90 ? -6.529 -3.580 8.549 1.00 95.94 90 CYS A N 1
ATOM 679 C CA . CYS A 1 90 ? -6.199 -2.393 7.761 1.00 95.94 90 CYS A CA 1
ATOM 680 C C . CYS A 1 90 ? -4.750 -1.945 7.995 1.00 95.94 90 CYS A C 1
ATOM 682 O O . CYS A 1 90 ? -4.026 -1.687 7.037 1.00 95.94 90 CYS A O 1
ATOM 684 N N . SER A 1 91 ? -4.285 -1.950 9.248 1.00 95.50 91 SER A N 1
ATOM 685 C CA . SER A 1 91 ? -2.884 -1.667 9.574 1.00 95.50 91 SER A CA 1
ATOM 686 C C . SER A 1 91 ? -1.932 -2.656 8.888 1.00 95.50 91 SER A C 1
ATOM 688 O O . SER A 1 91 ? -0.969 -2.241 8.247 1.00 95.50 91 SER A O 1
ATOM 690 N N . TYR A 1 92 ? -2.242 -3.957 8.907 1.00 95.12 92 TYR A N 1
ATOM 691 C CA . TYR A 1 92 ? -1.481 -4.972 8.170 1.00 95.12 92 TYR A CA 1
ATOM 692 C C . TYR A 1 92 ? -1.459 -4.711 6.656 1.00 95.12 92 TYR A C 1
ATOM 694 O O . TYR A 1 92 ? -0.397 -4.785 6.033 1.00 95.12 92 TYR A O 1
ATOM 702 N N . LEU A 1 93 ? -2.607 -4.362 6.068 1.00 96.06 93 LEU A N 1
ATOM 703 C CA . LEU A 1 93 ? -2.713 -4.012 4.652 1.00 96.06 93 LEU A CA 1
ATOM 704 C C . LEU A 1 93 ? -1.802 -2.827 4.298 1.00 96.06 93 LEU A C 1
ATOM 706 O O . LEU A 1 93 ? -1.031 -2.911 3.341 1.00 96.06 93 LEU A O 1
ATOM 710 N N . PHE A 1 94 ? -1.831 -1.761 5.098 1.00 96.19 94 PHE A N 1
ATOM 711 C CA . PHE A 1 94 ? -0.960 -0.595 4.939 1.00 96.19 94 PHE A CA 1
ATOM 712 C C . PHE A 1 94 ? 0.521 -0.950 5.083 1.00 96.19 94 PHE A C 1
ATOM 714 O O . PHE A 1 94 ? 1.346 -0.501 4.284 1.00 96.19 94 PHE A O 1
ATOM 721 N N . ALA A 1 95 ? 0.861 -1.800 6.052 1.00 95.00 95 ALA A N 1
ATOM 722 C CA . ALA A 1 95 ? 2.225 -2.251 6.277 1.00 95.00 95 ALA A CA 1
ATOM 723 C C . ALA A 1 95 ? 2.782 -2.993 5.055 1.00 95.00 95 ALA A C 1
ATOM 725 O O . ALA A 1 95 ? 3.861 -2.651 4.563 1.00 95.00 95 ALA A O 1
ATOM 726 N N . VAL A 1 96 ? 2.038 -3.975 4.533 1.00 96.00 96 VAL A N 1
ATOM 727 C CA . VAL A 1 96 ? 2.455 -4.779 3.375 1.00 96.00 96 VAL A CA 1
ATOM 728 C C . VAL A 1 96 ? 2.530 -3.917 2.121 1.00 96.00 96 VAL A C 1
ATOM 730 O O . VAL A 1 96 ? 3.592 -3.856 1.503 1.00 96.00 96 VAL A O 1
ATOM 733 N N . VAL A 1 97 ? 1.454 -3.204 1.774 1.00 95.88 97 VAL A N 1
ATOM 734 C CA . VAL A 1 97 ? 1.401 -2.383 0.554 1.00 95.88 97 VAL A CA 1
ATOM 735 C C . VAL A 1 97 ? 2.475 -1.304 0.578 1.00 95.88 97 VAL A C 1
ATOM 737 O O . VAL A 1 97 ? 3.220 -1.166 -0.387 1.00 95.88 97 VAL A O 1
ATOM 740 N N . GLY A 1 98 ? 2.609 -0.573 1.686 1.00 94.81 98 GLY A N 1
ATOM 741 C CA . GLY A 1 98 ? 3.628 0.463 1.804 1.00 94.81 98 GLY A CA 1
ATOM 742 C C . GLY A 1 98 ? 5.043 -0.113 1.728 1.00 94.81 98 GLY A C 1
ATOM 743 O O . GLY A 1 98 ? 5.884 0.442 1.030 1.00 94.81 98 GLY A O 1
ATOM 744 N N . THR A 1 99 ? 5.307 -1.258 2.369 1.00 94.94 99 THR A N 1
ATOM 745 C CA . THR A 1 99 ? 6.633 -1.898 2.311 1.00 94.94 99 THR A CA 1
ATOM 746 C C . THR A 1 99 ? 6.979 -2.335 0.896 1.00 94.94 99 THR A C 1
ATOM 748 O O . THR A 1 99 ? 8.088 -2.066 0.440 1.00 94.94 99 THR A O 1
ATOM 751 N N . VAL A 1 100 ? 6.041 -2.978 0.196 1.00 95.06 100 VAL A N 1
ATOM 752 C CA . VAL A 1 100 ? 6.259 -3.401 -1.187 1.00 95.06 100 VAL A CA 1
ATOM 753 C C . VAL A 1 100 ? 6.493 -2.182 -2.070 1.00 95.06 100 VAL A C 1
ATOM 755 O O . VAL A 1 100 ? 7.526 -2.135 -2.731 1.00 95.06 100 VAL A O 1
ATOM 758 N N . SER A 1 101 ? 5.626 -1.164 -2.018 1.00 92.50 101 SER A N 1
ATOM 759 C CA . SER A 1 101 ? 5.782 0.052 -2.829 1.00 92.50 101 SER A CA 1
ATOM 760 C C . SER A 1 101 ? 7.148 0.707 -2.650 1.00 92.50 101 SER A C 1
ATOM 762 O O . SER A 1 101 ? 7.815 1.028 -3.624 1.00 92.50 101 SER A O 1
ATOM 764 N N . VAL A 1 102 ? 7.610 0.823 -1.407 1.00 89.94 102 VAL A N 1
ATOM 765 C CA . VAL A 1 102 ? 8.900 1.440 -1.078 1.00 89.94 102 VAL A CA 1
ATOM 766 C C . VAL A 1 102 ? 10.093 0.619 -1.557 1.00 89.94 102 VAL A C 1
ATOM 768 O O . VAL A 1 102 ? 11.134 1.176 -1.883 1.00 89.94 102 VAL A O 1
ATOM 771 N N . GLN A 1 103 ? 9.970 -0.705 -1.564 1.00 88.06 103 GLN A N 1
ATOM 772 C CA . GLN A 1 103 ? 11.040 -1.605 -1.993 1.00 88.06 103 GLN A CA 1
ATOM 773 C C . GLN A 1 103 ? 11.029 -1.879 -3.501 1.00 88.06 103 GLN A C 1
ATOM 775 O O . GLN A 1 103 ? 11.925 -2.561 -4.002 1.00 88.06 103 GLN A O 1
ATOM 780 N N . SER A 1 104 ? 10.044 -1.340 -4.220 1.00 82.75 104 SER A N 1
ATOM 781 C CA . SER A 1 104 ? 9.865 -1.505 -5.665 1.00 82.75 104 SER A CA 1
ATOM 782 C C . SER A 1 104 ? 10.752 -0.564 -6.490 1.00 82.75 104 SER A C 1
ATOM 784 O O . SER A 1 104 ? 10.433 -0.264 -7.634 1.00 82.75 104 SER A O 1
ATOM 786 N N . GLU A 1 105 ? 11.869 -0.098 -5.925 1.00 76.94 105 GLU A N 1
ATOM 787 C CA . GLU A 1 105 ? 12.909 0.631 -6.659 1.00 76.94 105 GLU A CA 1
ATOM 788 C C . GLU A 1 105 ? 13.417 -0.201 -7.852 1.00 76.94 105 GLU A C 1
ATOM 790 O O . GLU A 1 105 ? 13.390 -1.437 -7.816 1.00 76.94 105 GLU A O 1
ATOM 795 N N . TYR A 1 106 ? 13.886 0.477 -8.906 1.00 70.12 106 TYR A N 1
ATOM 796 C CA . TYR A 1 106 ? 14.288 -0.150 -10.168 1.00 70.12 106 TYR A CA 1
ATOM 797 C C . TYR A 1 106 ? 15.327 -1.268 -9.949 1.00 70.12 106 TYR A C 1
ATOM 799 O O . TYR A 1 106 ? 16.365 -1.017 -9.328 1.00 70.12 106 TYR A O 1
ATOM 807 N N . PRO A 1 107 ? 15.113 -2.497 -10.460 1.00 70.69 107 PRO A N 1
ATOM 808 C CA . PRO A 1 107 ? 16.068 -3.577 -10.253 1.00 70.69 107 PRO A CA 1
ATOM 809 C C . PRO A 1 107 ? 17.402 -3.270 -10.955 1.00 70.69 107 PRO A C 1
ATOM 811 O O . PRO A 1 107 ? 17.397 -2.996 -12.159 1.00 70.69 107 PRO A O 1
ATOM 814 N N . PRO A 1 108 ? 18.560 -3.396 -10.273 1.00 71.25 108 PRO A N 1
ATOM 815 C CA . PRO A 1 108 ? 19.863 -3.077 -10.866 1.00 71.25 108 PRO A CA 1
ATOM 816 C C . PRO A 1 108 ? 20.163 -3.841 -12.162 1.00 71.25 108 PRO A C 1
ATOM 818 O O . PRO A 1 108 ? 20.753 -3.286 -13.086 1.00 71.25 108 PRO A O 1
ATOM 821 N N . LEU A 1 109 ? 19.727 -5.103 -12.255 1.00 67.00 109 LEU A N 1
ATOM 822 C CA . LEU A 1 109 ? 19.910 -5.930 -13.450 1.00 67.00 109 LEU A CA 1
ATOM 823 C C . LEU A 1 109 ? 19.043 -5.444 -14.626 1.00 67.00 109 LEU A C 1
ATOM 825 O O . LEU A 1 109 ? 19.537 -5.340 -15.744 1.00 67.00 109 LEU A O 1
ATOM 829 N N . ALA A 1 110 ? 17.782 -5.082 -14.375 1.00 66.88 110 ALA A N 1
ATOM 830 C CA . ALA A 1 110 ? 16.895 -4.526 -15.400 1.00 66.88 110 ALA A CA 1
ATOM 831 C C . ALA A 1 110 ? 17.421 -3.180 -15.917 1.00 66.88 110 ALA A C 1
ATOM 833 O O . ALA A 1 110 ? 17.463 -2.954 -17.125 1.00 66.88 110 ALA A O 1
ATOM 834 N N . LEU A 1 111 ? 17.920 -2.328 -15.014 1.00 71.38 111 LEU A N 1
ATOM 835 C CA . LEU A 1 111 ? 18.567 -1.067 -15.375 1.00 71.38 111 LEU A CA 1
ATOM 836 C C . LEU A 1 111 ? 19.827 -1.308 -16.223 1.00 71.38 111 LEU A C 1
ATOM 838 O O . LEU A 1 111 ? 20.036 -0.656 -17.248 1.00 71.38 111 LEU A O 1
ATOM 842 N N . TYR A 1 112 ? 20.652 -2.286 -15.833 1.00 70.00 112 TYR A N 1
ATOM 843 C CA . TYR A 1 112 ? 21.865 -2.646 -16.567 1.00 70.00 112 TYR A CA 1
ATOM 844 C C . TYR A 1 112 ? 21.570 -3.130 -17.990 1.00 70.00 112 TYR A C 1
ATOM 846 O O . TYR A 1 112 ? 22.308 -2.766 -18.904 1.00 70.00 112 TYR A O 1
ATOM 854 N N . HIS A 1 113 ? 20.499 -3.901 -18.190 1.00 66.00 113 HIS A N 1
ATOM 855 C CA . HIS A 1 113 ? 20.118 -4.453 -19.493 1.00 66.00 113 HIS A CA 1
ATOM 856 C C . HIS A 1 113 ? 19.138 -3.579 -20.287 1.00 66.00 113 HIS A C 1
ATOM 858 O O . HIS A 1 113 ? 18.783 -3.940 -21.404 1.00 66.00 113 HIS A O 1
ATOM 864 N N . GLY A 1 114 ? 18.724 -2.423 -19.762 1.00 71.19 114 GLY A N 1
ATOM 865 C CA . GLY A 1 114 ? 17.754 -1.573 -20.447 1.00 71.19 114 GLY A CA 1
ATOM 866 C C . GLY A 1 114 ? 16.400 -2.266 -20.618 1.00 71.19 114 GLY A C 1
ATOM 867 O O . GLY A 1 114 ? 15.826 -2.246 -21.707 1.00 71.19 114 GLY A O 1
ATOM 868 N N . VAL A 1 115 ? 15.892 -2.875 -19.546 1.00 74.19 115 VAL A N 1
ATOM 869 C CA . VAL A 1 115 ? 14.577 -3.527 -19.503 1.00 74.19 115 VAL A CA 1
ATOM 870 C C . VAL A 1 115 ? 13.573 -2.603 -18.830 1.00 74.19 115 VAL A C 1
ATOM 872 O O . VAL A 1 115 ? 13.661 -2.415 -17.621 1.00 74.19 115 VAL A O 1
ATOM 875 N N . SER A 1 116 ? 12.604 -2.091 -19.584 1.00 81.81 116 SER A N 1
ATOM 876 C CA . SER A 1 116 ? 11.433 -1.385 -19.059 1.00 81.81 116 SER A CA 1
ATOM 877 C C . SER A 1 116 ? 10.196 -2.278 -19.105 1.00 81.81 116 SER A C 1
ATOM 879 O O . SER A 1 116 ? 10.141 -3.273 -19.830 1.00 81.81 116 SER A O 1
ATOM 881 N N . GLY A 1 117 ? 9.179 -1.966 -18.311 1.00 85.56 117 GLY A N 1
ATOM 882 C CA . GLY A 1 117 ? 7.960 -2.762 -18.289 1.00 85.56 117 GLY A CA 1
ATOM 883 C C . GLY A 1 117 ? 7.044 -2.471 -17.117 1.00 85.56 117 GLY A C 1
ATOM 884 O O . GLY A 1 117 ? 7.287 -1.579 -16.308 1.00 85.56 117 GLY A O 1
ATOM 885 N N . SER A 1 118 ? 5.982 -3.257 -17.025 1.00 89.19 118 SER A N 1
ATOM 886 C CA . SER A 1 118 ? 4.962 -3.153 -15.996 1.00 89.19 118 SER A CA 1
ATOM 887 C C . SER A 1 118 ? 4.727 -4.506 -15.320 1.00 89.19 118 SER A C 1
ATOM 889 O O . SER A 1 118 ? 4.575 -5.552 -15.963 1.00 89.19 118 SER A O 1
ATOM 891 N N . VAL A 1 119 ? 4.696 -4.496 -13.987 1.00 91.81 119 VAL A N 1
ATOM 892 C CA . VAL A 1 119 ? 4.390 -5.671 -13.165 1.00 91.81 119 VAL A CA 1
ATOM 893 C C . VAL A 1 119 ? 3.147 -5.371 -12.337 1.00 91.81 119 VAL A C 1
ATOM 895 O O . VAL A 1 119 ? 3.139 -4.457 -11.514 1.00 91.81 119 VAL A O 1
ATOM 898 N N . ALA A 1 120 ? 2.091 -6.151 -12.546 1.00 94.69 120 ALA A N 1
ATOM 899 C CA . ALA A 1 120 ? 0.883 -6.096 -11.742 1.00 94.69 120 ALA A CA 1
ATOM 900 C C . ALA A 1 120 ? 1.042 -6.924 -10.465 1.00 94.69 120 ALA A C 1
ATOM 902 O O . ALA A 1 120 ? 1.551 -8.048 -10.486 1.00 94.69 120 ALA A O 1
ATOM 903 N N . MET A 1 121 ? 0.556 -6.358 -9.369 1.00 96.81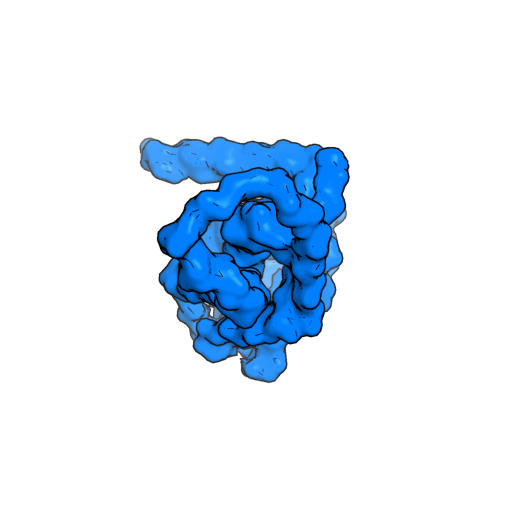 121 MET A N 1
ATOM 904 C CA . MET A 1 121 ? 0.474 -6.977 -8.057 1.00 96.81 121 MET A CA 1
ATOM 905 C C . MET A 1 121 ? -0.989 -7.137 -7.666 1.00 96.81 121 MET A C 1
ATOM 907 O O . MET A 1 121 ? -1.752 -6.170 -7.711 1.00 96.81 121 MET A O 1
ATOM 911 N N . GLU A 1 122 ? -1.344 -8.331 -7.209 1.00 97.81 122 GLU A N 1
ATOM 912 C CA . GLU A 1 122 ? -2.615 -8.618 -6.555 1.00 97.81 122 GLU A CA 1
ATOM 913 C C . GLU A 1 122 ? -2.330 -9.154 -5.154 1.00 97.81 122 GLU A C 1
ATOM 915 O O . GLU A 1 122 ? -1.751 -10.228 -4.998 1.00 97.81 122 GLU A O 1
ATOM 920 N N . PHE A 1 123 ? -2.696 -8.393 -4.128 1.00 97.62 123 PHE A N 1
ATOM 921 C CA . PHE A 1 123 ? -2.519 -8.788 -2.738 1.00 97.62 123 PHE A CA 1
ATOM 922 C C . PHE A 1 123 ? -3.863 -9.157 -2.115 1.00 97.62 123 PHE A C 1
ATOM 924 O O . PHE A 1 123 ? -4.750 -8.312 -1.995 1.00 97.62 123 PHE A O 1
ATOM 931 N N . ASP A 1 124 ? -3.974 -10.413 -1.694 1.00 96.38 124 ASP A N 1
ATOM 932 C CA . ASP A 1 124 ? -5.068 -10.929 -0.879 1.00 96.38 124 ASP A CA 1
ATOM 933 C C . ASP A 1 124 ? -4.641 -10.885 0.605 1.00 96.38 124 ASP A C 1
ATOM 935 O O . ASP A 1 124 ? -3.823 -11.711 1.044 1.00 96.38 124 ASP A O 1
ATOM 939 N N . PRO A 1 125 ? -5.169 -9.932 1.398 1.00 94.44 125 PRO A N 1
ATOM 940 C CA . PRO A 1 125 ? -4.829 -9.811 2.810 1.00 94.44 125 PRO A CA 1
ATOM 941 C C . PRO A 1 125 ? -5.435 -10.924 3.676 1.00 94.44 125 PRO A C 1
ATOM 943 O O . PRO A 1 125 ? -4.892 -11.206 4.746 1.00 94.44 125 PRO A O 1
ATOM 946 N N . ALA A 1 126 ? -6.520 -11.577 3.244 1.00 91.94 126 ALA A N 1
ATOM 947 C CA . ALA A 1 126 ? -7.159 -12.655 3.994 1.00 91.94 126 ALA A CA 1
ATOM 948 C C . ALA A 1 126 ? -6.290 -13.922 3.972 1.00 91.94 126 ALA A C 1
ATOM 950 O O . ALA A 1 126 ? -6.013 -14.530 5.020 1.00 91.94 126 ALA A O 1
ATOM 951 N N . SER A 1 127 ? -5.767 -14.299 2.802 1.00 92.44 127 SER A N 1
ATOM 952 C CA . SER A 1 127 ? -4.811 -15.407 2.707 1.00 92.44 127 SER A CA 1
ATOM 953 C C . SER A 1 127 ? -3.383 -14.993 3.074 1.00 92.44 127 SER A C 1
ATOM 955 O O . SER A 1 127 ? -2.643 -15.822 3.615 1.00 92.44 127 SER A O 1
ATOM 957 N N . GLY A 1 128 ? -3.024 -13.715 2.916 1.00 93.38 128 GLY A N 1
ATOM 958 C CA . GLY A 1 128 ? -1.659 -13.216 3.091 1.00 93.38 128 GLY A CA 1
ATOM 959 C C . GLY A 1 128 ? -0.770 -13.598 1.911 1.00 93.38 128 GLY A C 1
ATOM 960 O O . GLY A 1 128 ? 0.373 -14.006 2.110 1.00 93.38 128 GLY A O 1
ATOM 961 N N . ARG A 1 129 ? -1.316 -13.547 0.692 1.00 95.12 129 ARG A N 1
ATOM 962 C CA . ARG A 1 129 ? -0.627 -13.946 -0.541 1.00 95.12 129 ARG A CA 1
ATOM 963 C C . ARG A 1 129 ? -0.572 -12.787 -1.515 1.00 95.12 129 ARG A C 1
ATOM 965 O O . ARG A 1 129 ? -1.552 -12.070 -1.688 1.00 95.12 129 ARG A O 1
ATOM 972 N N . ILE A 1 130 ? 0.568 -12.652 -2.184 1.00 97.25 130 ILE A N 1
ATOM 973 C CA . ILE A 1 130 ? 0.743 -11.711 -3.285 1.00 97.25 130 ILE A CA 1
ATOM 974 C C . ILE A 1 130 ? 0.939 -12.514 -4.569 1.00 97.25 130 ILE A C 1
ATOM 976 O O . ILE A 1 130 ? 1.869 -13.317 -4.670 1.00 97.25 130 ILE A O 1
ATOM 980 N N . ALA A 1 131 ? 0.062 -12.299 -5.542 1.00 97.00 131 ALA A N 1
ATOM 981 C CA . ALA A 1 131 ? 0.237 -12.770 -6.902 1.00 97.00 131 ALA A CA 1
ATOM 982 C C . ALA A 1 131 ? 0.876 -11.666 -7.751 1.00 97.00 131 ALA A C 1
ATOM 984 O O . ALA A 1 131 ? 0.548 -10.484 -7.629 1.00 97.00 131 ALA A O 1
ATOM 985 N N . TRP A 1 132 ? 1.793 -12.076 -8.621 1.00 94.94 132 TRP A N 1
ATOM 986 C CA . TRP A 1 132 ? 2.529 -11.191 -9.512 1.00 94.94 132 TRP A CA 1
ATOM 987 C C . TRP A 1 132 ? 2.271 -11.603 -10.949 1.00 94.94 132 TRP A C 1
ATOM 989 O O . TRP A 1 132 ? 2.373 -12.784 -11.286 1.00 94.94 132 TRP A O 1
ATOM 999 N N . ARG A 1 133 ? 1.959 -10.631 -11.801 1.00 91.69 133 ARG A N 1
ATOM 1000 C CA . ARG A 1 133 ? 1.752 -10.859 -13.227 1.00 91.69 133 ARG A CA 1
ATOM 1001 C C . ARG A 1 133 ? 2.506 -9.814 -14.027 1.00 91.69 133 ARG A C 1
ATOM 1003 O O . ARG A 1 133 ? 2.311 -8.618 -13.841 1.00 91.69 133 ARG A O 1
ATOM 1010 N N . GLN A 1 134 ? 3.328 -10.273 -14.958 1.00 88.12 134 GLN A N 1
ATOM 1011 C CA . GLN A 1 134 ? 3.908 -9.392 -15.961 1.00 88.12 134 GLN A CA 1
ATOM 1012 C C . GLN A 1 134 ? 2.808 -8.903 -16.910 1.00 88.12 134 GLN A C 1
ATOM 1014 O O . GLN A 1 134 ? 2.029 -9.721 -17.410 1.00 88.12 134 GLN A O 1
ATOM 1019 N N . GLN A 1 135 ? 2.728 -7.591 -17.128 1.00 85.25 135 GLN A N 1
ATOM 1020 C CA . GLN A 1 135 ? 1.803 -6.997 -18.094 1.00 85.25 135 GLN A CA 1
ATOM 1021 C C . GLN A 1 135 ? 2.549 -6.701 -19.394 1.00 85.25 135 GLN A C 1
ATOM 1023 O O . GLN A 1 135 ? 2.301 -7.379 -20.387 1.00 85.25 135 GLN A O 1
ATOM 1028 N N . ASP A 1 136 ? 3.547 -5.818 -19.339 1.00 80.44 136 ASP A N 1
ATOM 1029 C CA . ASP A 1 136 ? 4.354 -5.422 -20.494 1.00 80.44 136 ASP A CA 1
ATOM 1030 C C . ASP A 1 136 ? 5.845 -5.505 -20.164 1.00 80.44 136 ASP A C 1
ATOM 1032 O O . ASP A 1 136 ? 6.253 -5.190 -19.048 1.00 80.44 136 ASP A O 1
ATOM 1036 N N . VAL A 1 137 ? 6.677 -5.913 -21.125 1.00 76.94 137 VAL A N 1
ATOM 1037 C CA . VAL A 1 137 ? 8.139 -5.776 -21.033 1.00 76.94 137 VAL A CA 1
ATOM 1038 C C . VAL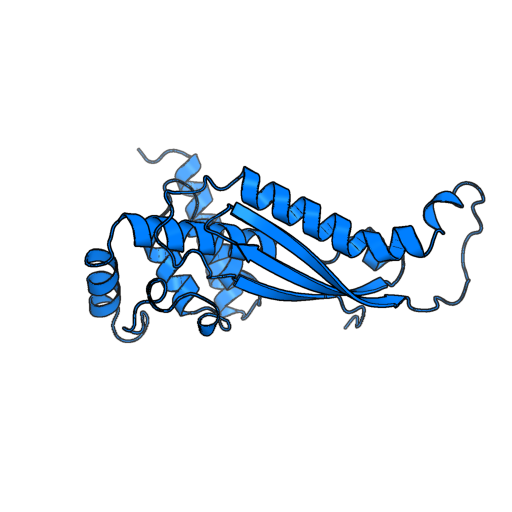 A 1 137 ? 8.687 -5.345 -22.379 1.00 76.94 137 VAL A C 1
ATOM 1040 O O . VAL A 1 137 ? 8.510 -6.041 -23.380 1.00 76.94 137 VAL A O 1
ATOM 1043 N N . ASN A 1 138 ? 9.412 -4.235 -22.360 1.00 72.00 138 ASN A N 1
ATOM 1044 C CA . ASN A 1 138 ? 10.176 -3.711 -23.472 1.00 72.00 138 ASN A CA 1
ATOM 1045 C C . ASN A 1 138 ? 11.661 -3.853 -23.138 1.00 72.00 138 ASN A C 1
ATOM 1047 O O . ASN A 1 138 ? 12.123 -3.467 -22.067 1.00 72.00 138 ASN A O 1
ATOM 1051 N N . MET A 1 139 ? 12.422 -4.426 -24.060 1.00 65.62 139 MET A N 1
ATOM 1052 C CA . MET A 1 139 ? 13.878 -4.419 -23.982 1.00 65.62 139 MET A CA 1
ATOM 1053 C C . MET A 1 139 ? 14.359 -3.397 -24.998 1.00 65.62 139 MET A C 1
ATOM 1055 O O . MET A 1 139 ? 14.034 -3.515 -26.179 1.00 65.62 139 MET A O 1
ATOM 1059 N N . ALA A 1 140 ? 15.088 -2.378 -24.549 1.00 59.62 140 ALA A N 1
ATOM 1060 C CA . ALA A 1 140 ? 15.751 -1.484 -25.480 1.00 59.62 140 ALA A CA 1
ATOM 1061 C C . ALA A 1 140 ? 16.785 -2.298 -26.272 1.00 59.62 140 ALA A C 1
ATOM 1063 O O . ALA A 1 140 ? 17.638 -2.963 -25.678 1.00 59.62 140 ALA A O 1
ATOM 1064 N N . GLU A 1 141 ? 16.742 -2.234 -27.604 1.00 51.00 141 GLU A N 1
ATOM 1065 C CA . GLU A 1 141 ? 17.861 -2.680 -28.433 1.00 51.00 141 GLU A CA 1
ATOM 1066 C C . GLU A 1 141 ? 19.047 -1.758 -28.132 1.00 51.00 141 GLU A C 1
ATOM 1068 O O . GLU A 1 141 ? 19.199 -0.687 -28.720 1.00 51.00 141 GLU A O 1
ATOM 1073 N N . ARG A 1 142 ? 19.886 -2.118 -27.155 1.00 50.12 142 ARG A N 1
ATOM 1074 C CA . ARG A 1 142 ? 21.143 -1.397 -26.973 1.00 50.12 142 ARG A CA 1
ATOM 1075 C C . ARG A 1 142 ? 21.982 -1.598 -28.237 1.00 50.12 142 ARG A C 1
ATOM 1077 O O . ARG A 1 142 ? 22.197 -2.747 -28.627 1.00 50.12 142 ARG A O 1
ATOM 1084 N N . PRO A 1 143 ? 22.521 -0.529 -28.854 1.00 42.31 143 PRO A N 1
ATOM 1085 C CA . PRO A 1 143 ? 23.513 -0.696 -29.900 1.00 42.31 143 PRO A CA 1
ATOM 1086 C C . PRO A 1 143 ? 24.700 -1.432 -29.280 1.00 42.31 143 PRO A C 1
ATOM 1088 O O . PRO A 1 143 ? 25.316 -0.957 -28.325 1.00 42.31 143 PRO A O 1
ATOM 1091 N N . THR A 1 144 ? 24.994 -2.622 -29.794 1.00 42.06 144 THR A N 1
ATOM 1092 C CA . THR A 1 144 ? 26.104 -3.482 -29.382 1.00 42.06 144 THR A CA 1
ATOM 1093 C C . THR A 1 144 ? 27.440 -2.777 -29.612 1.00 42.06 144 THR A C 1
ATOM 1095 O O . THR A 1 144 ? 28.117 -2.985 -30.617 1.00 42.06 144 THR A O 1
ATOM 1098 N N . ARG A 1 145 ? 27.845 -1.922 -28.678 1.00 44.00 145 ARG A N 1
ATOM 1099 C CA . ARG A 1 145 ? 29.217 -1.447 -28.522 1.00 44.00 145 ARG A CA 1
ATOM 1100 C C . ARG A 1 145 ? 29.517 -1.378 -27.034 1.00 44.00 145 ARG A C 1
ATOM 1102 O O . ARG A 1 145 ? 29.329 -0.342 -26.417 1.00 44.00 145 ARG A O 1
ATOM 1109 N N . MET A 1 146 ? 29.974 -2.494 -26.473 1.00 44.09 146 MET A N 1
ATOM 1110 C CA . MET A 1 146 ? 31.279 -2.602 -25.806 1.00 44.09 146 MET A CA 1
ATOM 1111 C C . MET A 1 146 ? 31.367 -3.907 -24.994 1.00 44.09 146 MET A C 1
ATOM 1113 O O . MET A 1 146 ? 30.528 -4.191 -24.151 1.00 44.09 146 MET A O 1
ATOM 1117 N N . VAL A 1 147 ? 32.452 -4.640 -25.268 1.00 41.81 147 VAL A N 1
ATOM 1118 C CA . VAL A 1 147 ? 33.020 -5.795 -24.547 1.00 41.81 147 VAL A CA 1
ATOM 1119 C C . VAL A 1 147 ? 32.252 -7.123 -24.654 1.00 41.81 147 VAL A C 1
ATOM 1121 O O . VAL A 1 147 ? 31.406 -7.472 -23.839 1.00 41.81 147 VAL A O 1
ATOM 1124 N N . ARG A 1 148 ? 32.654 -7.904 -25.666 1.00 44.09 148 ARG A N 1
ATOM 1125 C CA . ARG A 1 148 ? 32.479 -9.361 -25.745 1.00 44.09 148 ARG A CA 1
ATOM 1126 C C . ARG A 1 148 ? 33.344 -9.994 -24.649 1.00 44.09 148 ARG A C 1
ATOM 1128 O O . ARG A 1 148 ? 34.550 -10.131 -24.835 1.00 44.09 148 ARG A O 1
ATOM 1135 N N . ASP A 1 149 ? 32.734 -10.347 -23.528 1.00 47.06 149 ASP A N 1
ATOM 1136 C CA . ASP A 1 149 ? 33.325 -11.260 -22.552 1.00 47.06 149 ASP A CA 1
ATOM 1137 C C . ASP A 1 149 ? 32.515 -12.562 -22.591 1.00 47.06 149 ASP A C 1
ATOM 1139 O O . ASP A 1 149 ? 31.346 -12.600 -22.208 1.00 47.06 149 ASP A O 1
ATOM 1143 N N . LEU A 1 150 ? 33.114 -13.609 -23.163 1.00 43.22 150 LEU A N 1
ATOM 1144 C CA . LEU A 1 150 ? 32.461 -14.872 -23.540 1.00 43.22 150 LEU A CA 1
ATOM 1145 C C . LEU A 1 150 ? 32.086 -15.758 -22.333 1.00 43.22 150 LEU A C 1
ATOM 1147 O O . LEU A 1 150 ? 31.574 -16.855 -22.514 1.00 43.22 150 LEU A O 1
ATOM 1151 N N . ALA A 1 151 ? 32.292 -15.283 -21.101 1.00 44.53 151 ALA A N 1
ATOM 1152 C CA . ALA A 1 151 ? 31.832 -15.944 -19.877 1.00 44.53 151 ALA A CA 1
ATOM 1153 C C . ALA A 1 151 ? 30.394 -15.553 -19.459 1.00 44.53 151 ALA A C 1
ATOM 1155 O O . ALA A 1 151 ? 29.900 -16.030 -18.440 1.00 44.53 151 ALA A O 1
ATOM 1156 N N . ARG A 1 152 ? 29.716 -14.675 -20.219 1.00 50.62 152 ARG A N 1
ATOM 1157 C CA . ARG A 1 152 ? 28.385 -14.121 -19.893 1.00 50.62 152 ARG A CA 1
ATOM 1158 C C . ARG A 1 152 ? 27.196 -14.735 -20.641 1.00 50.62 152 ARG A C 1
ATOM 1160 O O . ARG A 1 152 ? 26.093 -14.232 -20.480 1.00 50.62 152 ARG A O 1
ATOM 1167 N N . GLU A 1 153 ? 27.354 -15.823 -21.393 1.00 48.03 153 GLU A N 1
ATOM 1168 C CA . GLU A 1 153 ? 26.234 -16.400 -22.167 1.00 48.03 153 GLU A CA 1
ATOM 1169 C C . GLU A 1 153 ? 25.023 -16.826 -21.306 1.00 48.03 153 GLU A C 1
ATOM 1171 O O . GLU A 1 153 ? 23.896 -16.823 -21.794 1.00 48.03 153 GLU A O 1
ATOM 1176 N N . GLU A 1 154 ? 25.188 -17.093 -20.002 1.00 45.84 154 GLU A N 1
ATOM 1177 C CA . GLU A 1 154 ? 24.041 -17.319 -19.102 1.00 45.84 154 GLU A CA 1
ATOM 1178 C C . GLU A 1 154 ? 23.242 -16.051 -18.741 1.00 45.84 154 GLU A C 1
ATOM 1180 O O . GLU A 1 154 ? 22.096 -16.172 -18.294 1.00 45.84 154 GLU A O 1
ATOM 1185 N N . LEU A 1 155 ? 23.822 -14.859 -18.934 1.00 50.47 155 LEU A N 1
ATOM 1186 C CA . LEU A 1 155 ? 23.210 -13.543 -18.699 1.00 50.47 155 LEU A CA 1
ATOM 1187 C C . LEU A 1 155 ? 22.511 -12.968 -19.940 1.00 50.47 155 LEU A C 1
ATOM 1189 O O . LEU A 1 155 ? 21.850 -11.942 -19.816 1.00 50.47 155 LEU A O 1
ATOM 1193 N N . ASP A 1 156 ? 22.606 -13.636 -21.091 1.00 57.41 156 ASP A N 1
ATOM 1194 C CA . ASP A 1 156 ? 22.015 -13.187 -22.357 1.00 57.41 156 ASP A CA 1
ATOM 1195 C C . ASP A 1 156 ? 20.709 -13.917 -22.718 1.00 57.41 156 ASP A C 1
ATOM 1197 O O . ASP A 1 156 ? 20.166 -13.679 -23.795 1.00 57.41 156 ASP A O 1
ATOM 1201 N N . ASP A 1 157 ? 20.157 -14.777 -21.845 1.00 67.75 157 ASP A N 1
ATOM 1202 C CA . ASP A 1 157 ? 18.829 -15.366 -22.074 1.00 67.75 157 ASP A CA 1
ATOM 1203 C C . ASP A 1 157 ? 17.743 -14.279 -21.924 1.00 67.75 157 ASP A C 1
ATOM 1205 O O . ASP A 1 157 ? 17.435 -13.863 -20.796 1.00 67.75 157 ASP A O 1
ATOM 1209 N N . PRO A 1 158 ? 17.093 -13.841 -23.021 1.00 65.19 158 PRO A N 1
ATOM 1210 C CA . PRO A 1 158 ? 16.110 -12.764 -22.975 1.00 65.19 158 PRO A CA 1
ATOM 1211 C C . PRO A 1 158 ? 14.892 -13.116 -22.114 1.00 65.19 158 PRO A C 1
ATOM 1213 O O . PRO A 1 158 ? 14.189 -12.220 -21.646 1.00 65.19 158 PRO A O 1
ATOM 1216 N N . ARG A 1 159 ? 14.632 -14.413 -21.880 1.00 73.19 159 ARG A N 1
ATOM 1217 C CA . ARG A 1 159 ? 13.579 -14.870 -20.965 1.00 73.19 159 ARG A CA 1
ATOM 1218 C C . ARG A 1 159 ? 13.968 -14.619 -19.515 1.00 73.19 159 ARG A C 1
ATOM 1220 O O . ARG A 1 159 ? 13.177 -14.029 -18.791 1.00 73.19 159 ARG A O 1
ATOM 1227 N N . LYS A 1 160 ? 15.196 -14.957 -19.107 1.00 72.25 160 LYS A N 1
ATOM 1228 C CA . LYS A 1 160 ? 15.691 -14.673 -17.746 1.00 72.25 160 LYS A CA 1
ATOM 1229 C C . LYS A 1 160 ? 15.729 -13.172 -17.462 1.00 72.25 160 LYS A C 1
ATOM 1231 O O . LYS A 1 160 ? 15.357 -12.744 -16.373 1.00 72.25 160 LYS A O 1
ATOM 1236 N N . ILE A 1 161 ? 16.140 -12.374 -18.448 1.00 68.31 161 ILE A N 1
ATOM 1237 C CA . ILE A 1 161 ? 16.148 -10.910 -18.354 1.00 68.31 161 ILE A CA 1
ATOM 1238 C C . ILE A 1 161 ? 14.716 -10.377 -18.186 1.00 68.31 161 ILE A C 1
ATOM 1240 O O . ILE A 1 161 ? 14.460 -9.569 -17.294 1.00 68.31 161 ILE A O 1
ATOM 1244 N N . ARG A 1 162 ? 13.763 -10.870 -18.983 1.00 70.25 162 ARG A N 1
ATOM 1245 C CA . ARG A 1 162 ? 12.340 -10.514 -18.888 1.00 70.25 162 ARG A CA 1
ATOM 1246 C C . ARG A 1 162 ? 11.726 -10.905 -17.537 1.00 70.25 162 ARG A C 1
ATOM 1248 O O . ARG A 1 162 ? 11.081 -10.077 -16.898 1.00 70.25 162 ARG A O 1
ATOM 1255 N N . ASP A 1 163 ? 11.995 -12.120 -17.070 1.00 81.25 163 ASP A N 1
ATOM 1256 C CA . ASP A 1 163 ? 11.468 -12.657 -15.811 1.00 81.25 163 ASP A CA 1
ATOM 1257 C C . ASP A 1 163 ? 12.142 -12.037 -14.571 1.00 81.25 163 ASP A C 1
ATOM 1259 O O . ASP A 1 163 ? 11.644 -12.181 -13.447 1.00 81.25 163 ASP A O 1
ATOM 1263 N N . SER A 1 164 ? 13.262 -11.324 -14.748 1.00 81.12 164 SER A N 1
ATOM 1264 C CA . SER A 1 164 ? 14.007 -10.695 -13.653 1.00 81.12 164 SER A CA 1
ATOM 1265 C C . SER A 1 164 ? 13.190 -9.628 -12.919 1.00 81.12 164 SER A C 1
ATOM 1267 O O . SER A 1 164 ? 13.279 -9.547 -11.694 1.00 81.12 164 SER A O 1
ATOM 1269 N N . LEU A 1 165 ? 12.336 -8.874 -13.628 1.00 82.31 165 LEU A N 1
ATOM 1270 C CA . LEU A 1 165 ? 11.441 -7.874 -13.033 1.00 82.31 165 LEU A CA 1
ATOM 1271 C C . LEU A 1 165 ? 10.430 -8.533 -12.092 1.00 82.31 165 LEU A C 1
ATOM 1273 O O . LEU A 1 165 ? 10.310 -8.153 -10.928 1.00 82.31 165 LEU A O 1
ATOM 1277 N N . VAL A 1 166 ? 9.738 -9.570 -12.570 1.00 89.06 166 VAL A N 1
ATOM 1278 C CA . VAL A 1 166 ? 8.754 -10.307 -11.765 1.00 89.06 166 VAL A CA 1
ATOM 1279 C C . VAL A 1 166 ? 9.430 -11.000 -10.586 1.00 89.06 166 VAL A C 1
ATOM 1281 O O . VAL A 1 166 ? 8.924 -10.941 -9.468 1.00 89.06 166 VAL A O 1
ATOM 1284 N N . SER A 1 167 ? 10.588 -11.622 -10.811 1.00 89.44 167 SER A N 1
ATOM 1285 C CA . SER A 1 167 ? 11.349 -12.315 -9.765 1.00 89.44 167 SER A CA 1
ATOM 1286 C C . SER A 1 167 ? 11.822 -11.354 -8.676 1.00 89.44 167 SER A C 1
ATOM 1288 O O . SER A 1 167 ? 11.715 -11.662 -7.488 1.00 89.44 167 SER A O 1
ATOM 1290 N N . TYR A 1 168 ? 12.288 -10.167 -9.070 1.00 89.50 168 TYR A N 1
ATOM 1291 C CA . TYR A 1 168 ? 12.663 -9.101 -8.149 1.00 89.50 168 TYR A CA 1
ATOM 1292 C C . TYR A 1 168 ? 11.471 -8.659 -7.294 1.00 89.50 168 TYR A C 1
ATOM 1294 O O . TYR A 1 168 ? 11.556 -8.660 -6.065 1.00 89.50 168 TYR A O 1
ATOM 1302 N N . MET A 1 169 ? 10.338 -8.359 -7.931 1.00 92.56 169 MET A N 1
ATOM 1303 C CA . MET A 1 169 ? 9.122 -7.936 -7.234 1.00 92.56 169 MET A CA 1
ATOM 1304 C C . MET A 1 169 ? 8.588 -9.019 -6.300 1.00 92.56 169 MET A C 1
ATOM 1306 O O . MET A 1 169 ? 8.230 -8.731 -5.158 1.00 92.56 169 MET A O 1
ATOM 1310 N N . LYS A 1 170 ? 8.634 -10.283 -6.732 1.00 94.31 170 LYS A N 1
ATOM 1311 C CA . LYS A 1 170 ? 8.273 -11.430 -5.901 1.00 94.31 170 LYS A CA 1
ATOM 1312 C C . LYS A 1 170 ? 9.119 -11.504 -4.636 1.00 94.31 170 LYS A C 1
ATOM 1314 O O . LYS A 1 170 ? 8.556 -11.600 -3.551 1.00 94.31 170 LYS A O 1
ATOM 1319 N N . ALA A 1 171 ? 10.440 -11.363 -4.751 1.00 93.56 171 ALA A N 1
ATOM 1320 C CA . ALA A 1 171 ? 11.328 -11.366 -3.592 1.00 93.56 171 ALA A CA 1
ATOM 1321 C C . ALA A 1 171 ? 11.011 -10.227 -2.600 1.00 93.56 171 ALA A C 1
ATOM 1323 O O . ALA A 1 171 ? 11.068 -10.433 -1.387 1.00 93.56 171 ALA A O 1
ATOM 1324 N N . ARG A 1 172 ? 10.637 -9.035 -3.090 1.00 94.12 172 ARG A N 1
ATOM 1325 C CA . ARG A 1 172 ? 10.198 -7.916 -2.231 1.00 94.12 172 ARG A CA 1
ATOM 1326 C C . ARG A 1 172 ? 8.850 -8.186 -1.567 1.00 94.12 172 ARG A C 1
ATOM 1328 O O . ARG A 1 172 ? 8.700 -7.928 -0.374 1.00 94.12 172 ARG A O 1
ATOM 1335 N N . GLY A 1 173 ? 7.898 -8.747 -2.311 1.00 95.00 173 GLY A N 1
ATOM 1336 C CA . GLY A 1 173 ? 6.611 -9.193 -1.781 1.00 95.00 173 GLY A CA 1
ATOM 1337 C C . GLY A 1 173 ? 6.776 -10.211 -0.654 1.00 95.00 173 GLY A C 1
ATOM 1338 O O . GLY A 1 173 ? 6.255 -10.007 0.440 1.00 95.00 173 GLY A O 1
ATOM 1339 N N . ASP A 1 174 ? 7.570 -11.255 -0.888 1.00 95.69 174 ASP A N 1
ATOM 1340 C CA . ASP A 1 174 ? 7.838 -12.308 0.094 1.00 95.69 174 ASP A CA 1
ATOM 1341 C C . ASP A 1 174 ? 8.520 -11.743 1.351 1.00 95.69 174 ASP A C 1
ATOM 1343 O O . ASP A 1 174 ? 8.137 -12.074 2.476 1.00 95.69 174 ASP A O 1
ATOM 1347 N N . ALA A 1 175 ? 9.476 -10.821 1.187 1.00 93.81 175 ALA A N 1
ATOM 1348 C CA . ALA A 1 175 ? 10.121 -10.140 2.309 1.00 93.81 175 ALA A CA 1
ATOM 1349 C C . ALA A 1 175 ? 9.138 -9.275 3.122 1.00 93.81 175 ALA A C 1
ATOM 1351 O O . ALA A 1 175 ? 9.192 -9.271 4.356 1.00 93.81 175 ALA A O 1
ATOM 1352 N N . ALA A 1 176 ? 8.221 -8.565 2.458 1.00 94.50 176 ALA A N 1
ATOM 1353 C CA . ALA A 1 176 ? 7.185 -7.778 3.123 1.00 94.50 176 ALA A CA 1
ATOM 1354 C C . ALA A 1 176 ? 6.213 -8.670 3.915 1.00 94.50 176 ALA A C 1
ATOM 1356 O O . ALA A 1 176 ? 5.926 -8.383 5.079 1.00 94.50 176 ALA A O 1
ATOM 1357 N N . LEU A 1 177 ? 5.762 -9.781 3.323 1.00 94.75 177 LEU A N 1
ATOM 1358 C CA . LEU A 1 177 ? 4.891 -10.757 3.986 1.00 94.75 177 LEU A CA 1
ATOM 1359 C C . LEU A 1 177 ? 5.581 -11.434 5.178 1.00 94.75 177 LEU A C 1
ATOM 1361 O O . LEU A 1 177 ? 4.947 -11.652 6.205 1.00 94.75 177 LEU A O 1
ATOM 1365 N N . ALA A 1 178 ? 6.879 -11.731 5.080 1.00 93.31 178 ALA A N 1
ATOM 1366 C CA . ALA A 1 178 ? 7.642 -12.311 6.185 1.00 93.31 178 ALA A CA 1
ATOM 1367 C C . ALA A 1 178 ? 7.826 -11.328 7.357 1.00 93.31 178 ALA A C 1
ATOM 1369 O O . ALA A 1 178 ? 7.836 -11.729 8.525 1.00 93.31 178 ALA A O 1
ATOM 1370 N N . ARG A 1 179 ? 7.964 -10.029 7.060 1.00 91.44 179 ARG A N 1
ATOM 1371 C CA . ARG A 1 179 ? 8.118 -8.973 8.071 1.00 91.44 179 ARG A CA 1
ATOM 1372 C C . ARG A 1 179 ? 6.831 -8.761 8.873 1.00 91.44 179 ARG A C 1
ATOM 1374 O O . ARG A 1 179 ? 6.867 -8.671 10.109 1.00 91.44 179 ARG A O 1
ATOM 1381 N N . HIS A 1 180 ? 5.693 -8.714 8.188 1.00 90.94 180 HIS A N 1
ATOM 1382 C CA . HIS A 1 180 ? 4.410 -8.320 8.770 1.00 90.94 180 HIS A CA 1
ATOM 1383 C C . HIS A 1 180 ? 3.568 -9.539 9.144 1.00 90.94 180 HIS A C 1
ATOM 1385 O O . HIS A 1 180 ? 3.241 -10.372 8.307 1.00 90.94 180 HIS A O 1
ATOM 1391 N N . ARG A 1 181 ? 3.194 -9.663 10.424 1.00 86.62 181 ARG A N 1
ATOM 1392 C CA . ARG A 1 181 ? 2.359 -10.786 10.877 1.00 86.62 181 ARG A CA 1
ATOM 1393 C C . ARG A 1 181 ? 0.920 -10.572 10.431 1.00 86.62 181 ARG A C 1
ATOM 1395 O O . ARG A 1 181 ? 0.328 -9.552 10.772 1.00 86.62 181 ARG A O 1
ATOM 1402 N N . LYS A 1 182 ? 0.362 -11.566 9.741 1.00 88.50 182 LYS A N 1
ATOM 1403 C CA . LYS A 1 182 ? -1.044 -11.563 9.342 1.00 88.50 182 LYS A CA 1
ATOM 1404 C C . LYS A 1 182 ? -1.955 -11.588 10.584 1.00 88.50 182 LYS A C 1
ATOM 1406 O O . LYS A 1 182 ? -1.775 -12.472 11.427 1.00 88.50 182 LYS A O 1
ATOM 1411 N N . PRO A 1 183 ? -2.909 -10.652 10.712 1.00 86.88 183 PRO A N 1
ATOM 1412 C CA . PRO A 1 183 ? -3.906 -10.674 11.774 1.00 86.88 183 PRO A CA 1
ATOM 1413 C C . PRO A 1 183 ? -5.015 -11.692 11.465 1.00 86.88 183 PRO A C 1
ATOM 1415 O O . PRO A 1 183 ? -5.005 -12.367 10.434 1.00 86.88 183 PRO A O 1
ATOM 1418 N N . LEU A 1 184 ? -5.991 -11.809 12.367 1.00 84.75 184 LEU A N 1
ATOM 1419 C CA . LEU A 1 184 ? -7.224 -12.532 12.058 1.00 84.75 184 LEU A CA 1
ATOM 1420 C C . LEU A 1 184 ? -7.968 -11.835 10.903 1.00 84.75 184 LEU A C 1
ATOM 1422 O O . LEU A 1 184 ? -7.936 -10.604 10.818 1.00 84.75 184 LEU A O 1
ATOM 1426 N N . PRO A 1 185 ? -8.632 -12.597 10.019 1.00 85.81 185 PRO A N 1
ATOM 1427 C CA . PRO A 1 185 ? -9.376 -12.021 8.909 1.00 85.81 185 PRO A CA 1
ATOM 1428 C C . PRO A 1 185 ? -10.547 -11.179 9.433 1.00 85.81 185 PRO A C 1
ATOM 1430 O O . PRO A 1 185 ? -11.385 -11.665 10.188 1.00 85.81 185 PRO A O 1
ATOM 1433 N N . ALA A 1 186 ? -10.579 -9.907 9.035 1.00 92.25 186 ALA A N 1
ATOM 1434 C CA . ALA A 1 186 ? -11.632 -8.944 9.381 1.00 92.25 186 ALA A CA 1
ATOM 1435 C C . ALA A 1 186 ? -12.009 -8.018 8.210 1.00 92.25 186 ALA A C 1
ATOM 1437 O O . ALA A 1 186 ? -12.848 -7.130 8.355 1.00 92.25 186 ALA A O 1
ATOM 1438 N N . LEU A 1 187 ? -11.358 -8.201 7.061 1.00 92.25 187 LEU A N 1
ATOM 1439 C CA . LEU A 1 187 ? -11.748 -7.583 5.799 1.00 92.25 187 LEU A CA 1
ATOM 1440 C C . LEU A 1 187 ? -12.641 -8.556 5.031 1.00 92.25 187 LEU A C 1
ATOM 1442 O O . LEU A 1 187 ? -12.677 -9.746 5.352 1.00 92.25 187 LEU A O 1
ATOM 1446 N N . ASP A 1 188 ? -13.340 -8.038 4.026 1.00 92.69 188 ASP A N 1
ATOM 1447 C CA . ASP A 1 188 ? -14.044 -8.864 3.048 1.00 92.69 188 ASP A CA 1
ATOM 1448 C C . ASP A 1 188 ? -13.077 -9.937 2.492 1.00 92.69 188 ASP A C 1
ATOM 1450 O O . ASP A 1 188 ? -11.989 -9.573 2.030 1.00 92.69 188 ASP A O 1
ATOM 1454 N N . PRO A 1 189 ? -13.408 -11.241 2.584 1.00 90.38 189 PRO A N 1
ATOM 1455 C CA . PRO A 1 189 ? -12.536 -12.311 2.102 1.00 90.38 189 PRO A CA 1
ATOM 1456 C C . PRO A 1 189 ? -12.271 -12.250 0.592 1.00 90.38 189 PRO A C 1
ATOM 1458 O O . PRO A 1 189 ? -11.260 -12.792 0.153 1.00 90.38 189 PRO A O 1
ATOM 1461 N N . ASP A 1 190 ? -13.130 -11.579 -0.179 1.00 94.75 190 ASP A N 1
ATOM 1462 C CA . ASP A 1 190 ? -12.982 -11.431 -1.629 1.00 94.75 190 ASP A CA 1
ATOM 1463 C C . ASP A 1 190 ? -12.232 -10.143 -2.017 1.00 94.75 190 ASP A C 1
ATOM 1465 O O . ASP A 1 190 ? -11.941 -9.900 -3.196 1.00 94.75 190 ASP A O 1
ATOM 1469 N N . TYR A 1 191 ? -11.884 -9.298 -1.040 1.00 95.81 191 TYR A N 1
ATOM 1470 C CA . TYR A 1 191 ? -11.124 -8.085 -1.303 1.00 95.81 191 TYR A CA 1
ATOM 1471 C C . TYR A 1 191 ? -9.684 -8.409 -1.721 1.00 95.81 191 TYR A C 1
ATOM 1473 O O . TYR A 1 191 ? -8.937 -9.097 -1.026 1.00 95.81 191 TYR A O 1
ATOM 1481 N N . VAL A 1 192 ? -9.262 -7.808 -2.834 1.00 96.88 192 VAL A N 1
ATOM 1482 C CA . VAL A 1 192 ? -7.900 -7.911 -3.364 1.00 96.88 192 VAL A CA 1
ATOM 1483 C C . VAL A 1 192 ? -7.386 -6.516 -3.685 1.00 96.88 192 VAL A C 1
ATOM 1485 O O . VAL A 1 192 ? -7.966 -5.803 -4.509 1.00 96.88 192 VAL A O 1
ATOM 1488 N N . TYR A 1 193 ? -6.261 -6.140 -3.077 1.00 96.81 193 TYR A N 1
ATOM 1489 C CA . TYR A 1 193 ? -5.571 -4.899 -3.411 1.00 96.81 193 TYR A CA 1
ATOM 1490 C C . TYR A 1 193 ? -4.804 -5.072 -4.723 1.00 96.81 193 TYR A C 1
ATOM 1492 O O . TYR A 1 193 ? -3.983 -5.982 -4.850 1.00 96.81 193 TYR A O 1
ATOM 1500 N N . ARG A 1 194 ? -5.041 -4.182 -5.690 1.00 96.62 194 ARG A N 1
ATOM 1501 C CA . ARG A 1 194 ? -4.408 -4.229 -7.015 1.00 96.62 194 ARG A CA 1
ATOM 1502 C C . ARG A 1 194 ? -3.583 -2.979 -7.282 1.00 96.62 194 ARG A C 1
ATOM 1504 O O . ARG A 1 194 ? -4.042 -1.859 -7.058 1.00 96.62 194 ARG A O 1
ATOM 1511 N N . THR A 1 195 ? -2.372 -3.157 -7.797 1.00 94.50 195 THR A N 1
ATOM 1512 C CA . THR A 1 195 ? -1.549 -2.049 -8.300 1.00 94.50 195 THR A CA 1
ATOM 1513 C C . THR A 1 195 ? -0.643 -2.511 -9.432 1.00 94.50 195 THR A C 1
ATOM 1515 O O . THR A 1 195 ? -0.338 -3.696 -9.538 1.00 94.50 195 THR A O 1
ATOM 1518 N N . THR A 1 196 ? -0.188 -1.569 -10.252 1.00 93.06 196 THR A N 1
ATOM 1519 C CA . THR A 1 196 ? 0.818 -1.809 -11.287 1.00 93.06 196 THR A CA 1
ATOM 1520 C C . THR A 1 196 ? 2.060 -1.002 -10.951 1.00 93.06 196 THR A C 1
ATOM 1522 O O . THR A 1 196 ? 1.968 0.187 -10.649 1.00 93.06 196 THR A O 1
ATOM 1525 N N . PHE A 1 197 ? 3.211 -1.659 -10.998 1.00 90.25 197 PHE A N 1
ATOM 1526 C CA . PHE A 1 197 ? 4.522 -1.034 -10.912 1.00 90.25 197 PHE A CA 1
ATOM 1527 C C . PHE A 1 197 ? 5.048 -0.836 -12.320 1.00 90.25 197 PHE A C 1
ATOM 1529 O O . PHE A 1 197 ? 5.138 -1.806 -13.070 1.00 90.25 197 PHE A O 1
ATOM 1536 N N . VAL A 1 198 ? 5.355 0.407 -12.676 1.00 87.81 198 VAL A N 1
ATOM 1537 C CA . VAL A 1 198 ? 5.903 0.767 -13.984 1.00 87.81 198 VAL A CA 1
ATOM 1538 C C . VAL A 1 198 ? 7.380 1.090 -13.811 1.00 87.81 198 VAL A C 1
ATOM 1540 O O . VAL A 1 198 ? 7.752 1.911 -12.977 1.00 87.81 198 VAL A O 1
ATOM 1543 N N . PHE A 1 199 ? 8.204 0.426 -14.607 1.00 84.56 199 PHE A N 1
ATOM 1544 C CA . PHE A 1 199 ? 9.647 0.580 -14.666 1.00 84.56 199 PHE A CA 1
ATOM 1545 C C . PHE A 1 199 ? 9.985 1.169 -16.026 1.00 84.56 199 PHE A C 1
ATOM 1547 O O . PHE A 1 199 ? 9.986 0.449 -17.019 1.00 84.56 199 PHE A O 1
ATOM 1554 N N . ASP A 1 200 ? 10.260 2.467 -16.085 1.00 79.94 200 ASP A N 1
ATOM 15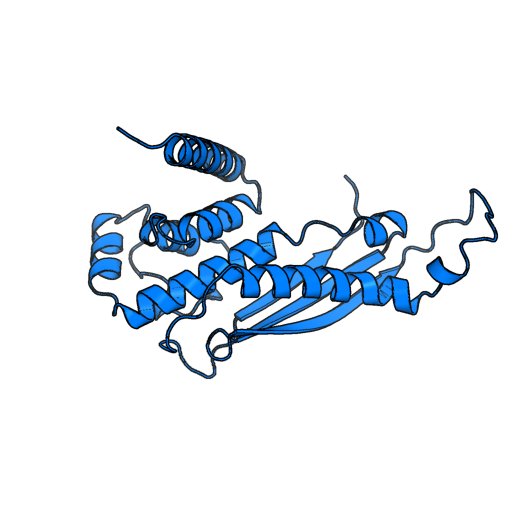55 C CA . ASP A 1 200 ? 10.641 3.145 -17.324 1.00 79.94 200 ASP A CA 1
ATOM 1556 C C . ASP A 1 200 ? 12.130 3.525 -17.328 1.00 79.94 200 ASP A C 1
ATOM 1558 O O . ASP A 1 200 ? 12.695 3.875 -16.296 1.00 79.94 200 ASP A O 1
ATOM 1562 N N . LEU A 1 201 ? 12.776 3.407 -18.487 1.00 70.31 201 LEU A N 1
ATOM 1563 C CA . LEU A 1 201 ? 14.186 3.752 -18.703 1.00 70.31 201 LEU A CA 1
ATOM 1564 C C . LEU A 1 201 ? 14.375 5.193 -19.160 1.00 70.31 201 LEU A C 1
ATOM 1566 O O . LEU A 1 201 ? 15.508 5.568 -19.464 1.00 70.31 201 LEU A O 1
ATOM 1570 N N . HIS A 1 202 ? 13.301 5.976 -19.266 1.00 54.38 202 HIS A N 1
ATOM 1571 C CA . HIS A 1 202 ? 13.411 7.409 -19.485 1.00 54.38 202 HIS A CA 1
ATOM 1572 C C . HIS A 1 202 ? 14.177 8.043 -18.317 1.00 54.38 202 HIS A C 1
ATOM 1574 O O . HIS A 1 202 ? 13.626 8.367 -17.270 1.00 54.38 202 HIS A O 1
ATOM 1580 N N . ALA A 1 203 ? 15.492 8.122 -18.511 1.00 41.41 203 ALA A N 1
ATOM 1581 C CA . ALA A 1 203 ? 16.399 8.958 -17.765 1.00 41.41 203 ALA A CA 1
ATOM 1582 C C . ALA A 1 203 ? 16.081 10.406 -18.134 1.00 41.41 203 ALA A C 1
ATOM 1584 O O . ALA A 1 203 ? 16.173 10.772 -19.310 1.00 41.41 203 ALA A O 1
ATOM 1585 N N . ASP A 1 204 ? 15.697 11.188 -17.132 1.00 39.03 204 ASP A N 1
ATOM 1586 C CA . ASP A 1 204 ? 16.039 12.607 -17.116 1.00 39.03 204 ASP A CA 1
ATOM 1587 C C . ASP A 1 204 ? 17.568 12.765 -17.011 1.00 39.03 204 ASP A C 1
ATOM 1589 O O . ASP A 1 204 ? 18.205 11.965 -16.277 1.00 39.03 204 ASP A O 1
#

Radius of gyr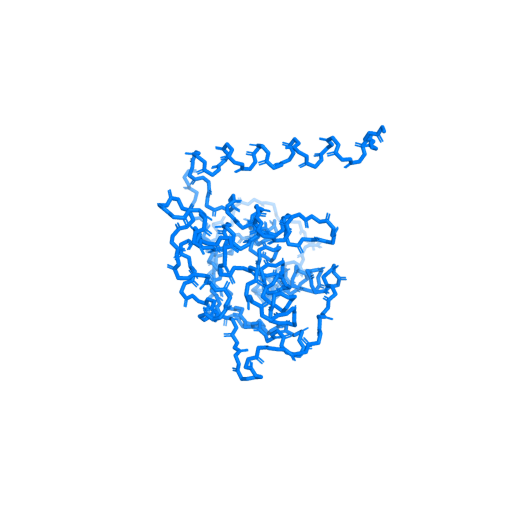ation: 19.68 Å; chains: 1; bounding box: 48×37×60 Å